Protein AF-0000000070025961 (afdb_homodimer)

Organism: Takifugu rubripes (NCBI:txid31033)

Nearest PDB structures (foldseek):
  8iah-assembly1_R  TM=4.664E-01  e=4.996E-01  Sus scrofa
  3f7p-assembly2_B  TM=4.684E-01  e=1.197E+00  Homo sapiens
  4z6g-assembly1_A  TM=4.728E-01  e=1.799E+00  Homo sapiens
  4q57-assembly1_B  TM=4.658E-01  e=2.142E+00  Mus musculus
  8iah-assembly1_R  TM=4.663E-01  e=4.457E-01  Sus scrofa

Foldseek 3Di:
DPPPPPCPPPVCPVPVPPVLVVLQVLCVVLVHHRDRPDPVVCDPVSVQSSVCSVVVHHDDDDDDLVVQQVVVQVVQVCCCVPAQVHDPVVAGSNCVSVPPPVNVVLVVVSVVLVVVVVVVQVVVVVPPPCPPPRSHVSCCVVSVVVD/DPPPVPPPPPPCPVPVPPVLVVLQVLCVVLVHHSDRPDPVVCDPVSVQSSVCSVVVHHDDDDDDLVVQQVVVQVVVVCCCVPAQVHDPVVAGSNCVSVPPPVNVVLVVVSVVLVVVVVVVQVVVVVPPPCPPPRSHVSCCVVSVVVD

InterPro domains:
  IPR026619 Centrosomal protein of 95kDa [PTHR22545] (17-131)
  IPR044039 Domain of unknown function DUF5745 [PF19016] (62-114)

Structure (mmCIF, N/CA/C/O backbone):
data_AF-0000000070025961-model_v1
#
loop_
_entity.id
_entity.type
_entity.pdbx_description
1 polymer 'DUF5745 domain-containing protein'
#
loop_
_atom_site.group_PDB
_atom_site.id
_atom_site.type_symbol
_atom_site.label_atom_id
_atom_site.label_alt_id
_atom_site.label_comp_id
_atom_site.label_asym_id
_atom_site.label_entity_id
_atom_site.label_seq_id
_atom_site.pdbx_PDB_ins_code
_atom_site.Cartn_x
_atom_site.Cartn_y
_atom_site.Cartn_z
_atom_site.occupancy
_atom_site.B_iso_or_equiv
_atom_site.auth_seq_id
_atom_site.auth_comp_id
_atom_site.auth_asym_id
_atom_site.auth_atom_id
_atom_site.pdbx_PDB_model_num
ATOM 1 N N . MET A 1 1 ? -5.934 59.438 17.094 1 29.36 1 MET A N 1
ATOM 2 C CA . MET A 1 1 ? -6.152 58.688 15.867 1 29.36 1 MET A CA 1
ATOM 3 C C . MET A 1 1 ? -5.918 57.188 16.109 1 29.36 1 MET A C 1
ATOM 5 O O . MET A 1 1 ? -4.809 56.781 16.453 1 29.36 1 MET A O 1
ATOM 9 N N . THR A 1 2 ? -6.93 56.469 16.609 1 30.89 2 THR A N 1
ATOM 10 C CA . THR A 1 2 ? -7.012 55.125 17.172 1 30.89 2 THR A CA 1
ATOM 11 C C . THR A 1 2 ? -6.723 54.062 16.094 1 30.89 2 THR A C 1
ATOM 13 O O . THR A 1 2 ? -7.363 54.062 15.047 1 30.89 2 THR A O 1
ATOM 16 N N . PRO A 1 3 ? -5.473 53.594 15.961 1 31.81 3 PRO A N 1
ATOM 17 C CA . PRO A 1 3 ? -5.094 52.688 14.859 1 31.81 3 PRO A CA 1
ATOM 18 C C . PRO A 1 3 ? -6.008 51.5 14.734 1 31.81 3 PRO A C 1
ATOM 20 O O . PRO A 1 3 ? -6.332 50.844 15.742 1 31.81 3 PRO A O 1
ATOM 23 N N . ALA A 1 4 ? -7.008 51.469 13.828 1 33 4 ALA A N 1
ATOM 24 C CA . ALA A 1 4 ? -8.016 50.469 13.547 1 33 4 ALA A CA 1
ATOM 25 C C . ALA A 1 4 ? -7.359 49.125 13.188 1 33 4 ALA A C 1
ATOM 27 O O . ALA A 1 4 ? -6.582 49.062 12.234 1 33 4 ALA A O 1
ATOM 28 N N . VAL A 1 5 ? -6.891 48.438 14.203 1 34.22 5 VAL A N 1
ATOM 29 C CA . VAL A 1 5 ? -6.434 47.062 14.078 1 34.22 5 VAL A CA 1
ATOM 30 C C . VAL A 1 5 ? -7.406 46.281 13.195 1 34.22 5 VAL A C 1
ATOM 32 O O . VAL A 1 5 ? -8.617 46.281 13.43 1 34.22 5 VAL A O 1
ATOM 35 N N . THR A 1 6 ? -7.238 46.375 11.867 1 31.02 6 THR A N 1
ATOM 36 C CA . THR A 1 6 ? -7.945 45.625 10.82 1 31.02 6 THR A CA 1
ATOM 37 C C . THR A 1 6 ? -8.25 44.219 11.281 1 31.02 6 THR A C 1
ATOM 39 O O . THR A 1 6 ? -7.414 43.562 11.906 1 31.02 6 THR A O 1
ATOM 42 N N . GLY A 1 7 ? -9.539 43.906 11.555 1 30.36 7 GLY A N 1
ATOM 43 C CA . GLY A 1 7 ? -10.336 42.719 11.852 1 30.36 7 GLY A CA 1
ATOM 44 C C . GLY A 1 7 ? -9.977 41.531 10.984 1 30.36 7 GLY A C 1
ATOM 45 O O . GLY A 1 7 ? -10.438 41.406 9.852 1 30.36 7 GLY A O 1
ATOM 46 N N . ARG A 1 8 ? -8.664 41.406 10.664 1 32.47 8 ARG A N 1
ATOM 47 C CA . ARG A 1 8 ? -8.414 40.219 9.859 1 32.47 8 ARG A CA 1
ATOM 48 C C . ARG A 1 8 ? -9.227 39.031 10.375 1 32.47 8 ARG A C 1
ATOM 50 O O . ARG A 1 8 ? -9.156 38.688 11.562 1 32.47 8 ARG A O 1
ATOM 57 N N . THR A 1 9 ? -10.367 38.875 9.828 1 31.09 9 THR A N 1
ATOM 58 C CA . THR A 1 9 ? -11.234 37.719 10.047 1 31.09 9 THR A CA 1
ATOM 59 C C . THR A 1 9 ? -10.406 36.438 10.125 1 31.09 9 THR A C 1
ATOM 61 O O . THR A 1 9 ? -9.594 36.156 9.242 1 31.09 9 THR A O 1
ATOM 64 N N . PRO A 1 10 ? -9.953 36.031 11.305 1 33.5 10 PRO A N 1
ATOM 65 C CA . PRO A 1 10 ? -9.414 34.688 11.422 1 33.5 10 PRO A CA 1
ATOM 66 C C . PRO A 1 10 ? -10.078 33.688 10.461 1 33.5 10 PRO A C 1
ATOM 68 O O . PRO A 1 10 ? -11.297 33.719 10.289 1 33.5 10 PRO A O 1
ATOM 71 N N . LEU A 1 11 ? -9.609 33.594 9.234 1 33.31 11 LEU A N 1
ATOM 72 C CA . LEU A 1 11 ? -10.164 32.531 8.391 1 33.31 11 LEU A CA 1
ATOM 73 C C . LEU A 1 11 ? -10.641 31.359 9.234 1 33.31 11 LEU A C 1
ATOM 75 O O . LEU A 1 11 ? -10.672 30.219 8.758 1 33.31 11 LEU A O 1
ATOM 79 N N . THR A 1 12 ? -10.695 31.531 10.531 1 34.38 12 THR A N 1
ATOM 80 C CA . THR A 1 12 ? -11.484 30.578 11.305 1 34.38 12 THR A CA 1
ATOM 81 C C . THR A 1 12 ? -12.859 30.375 10.68 1 34.38 12 THR A C 1
ATOM 83 O O . THR A 1 12 ? -13.789 31.141 10.961 1 34.38 12 THR A O 1
ATOM 86 N N . PHE A 1 13 ? -13.125 30.734 9.438 1 33.47 13 PHE A N 1
ATOM 87 C CA . PHE A 1 13 ? -14.391 30.109 9.062 1 33.47 13 PHE A CA 1
ATOM 88 C C . PHE A 1 13 ? -14.609 28.828 9.852 1 33.47 13 PHE A C 1
ATOM 90 O O . PHE A 1 13 ? -13.945 27.812 9.609 1 33.47 13 PHE A O 1
ATOM 97 N N . LEU A 1 14 ? -14.641 28.828 11.078 1 39.88 14 LEU A N 1
ATOM 98 C CA . LEU A 1 14 ? -15.086 27.922 12.141 1 39.88 14 LEU A CA 1
ATOM 99 C C . LEU A 1 14 ? -16.219 27.031 11.656 1 39.88 14 LEU A C 1
ATOM 101 O O . LEU A 1 14 ? -17 26.531 12.461 1 39.88 14 LEU A O 1
ATOM 105 N N . PHE A 1 15 ? -16.812 27.328 10.5 1 41.84 15 PHE A N 1
ATOM 106 C CA . PHE A 1 15 ? -17.797 26.297 10.219 1 41.84 15 PHE A CA 1
ATOM 107 C C . PHE A 1 15 ? -17.281 24.922 10.602 1 41.84 15 PHE A C 1
ATOM 109 O O . PHE A 1 15 ? -16.062 24.703 10.617 1 41.84 15 PHE A O 1
ATOM 116 N N . SER A 1 16 ? -17.953 24.422 11.531 1 54.62 16 SER A N 1
ATOM 117 C CA . SER A 1 16 ? -17.719 23.031 11.938 1 54.62 16 SER A CA 1
ATOM 118 C C . SER A 1 16 ? -17.156 22.203 10.789 1 54.62 16 SER A C 1
ATOM 120 O O . SER A 1 16 ? -17.875 21.922 9.828 1 54.62 16 SER A O 1
ATOM 122 N N . ALA A 1 17 ? -15.969 22.609 10.375 1 65.62 17 ALA A N 1
ATOM 123 C CA . ALA A 1 17 ? -15.398 21.844 9.266 1 65.62 17 ALA A CA 1
ATOM 124 C C . ALA A 1 17 ? -15.703 20.359 9.398 1 65.62 17 ALA A C 1
ATOM 126 O O . ALA A 1 17 ? -15.562 19.797 10.492 1 65.62 17 ALA A O 1
ATOM 127 N N . ASP A 1 18 ? -16.641 20.047 8.539 1 88.75 18 ASP A N 1
ATOM 128 C CA . ASP A 1 18 ? -16.734 18.594 8.391 1 88.75 18 ASP A CA 1
ATOM 129 C C . ASP A 1 18 ? -15.422 18.016 7.855 1 88.75 18 ASP A C 1
ATOM 131 O O . ASP A 1 18 ? -15.133 18.125 6.66 1 88.75 18 ASP A O 1
ATOM 135 N N . TRP A 1 19 ? -14.578 17.672 8.789 1 92.44 19 TRP A N 1
ATOM 136 C CA .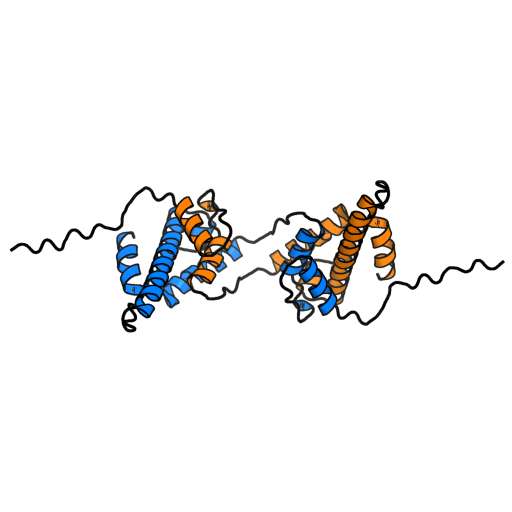 TRP A 1 19 ? -13.227 17.219 8.477 1 92.44 19 TRP A CA 1
ATOM 137 C C . TRP A 1 19 ? -13.25 16.062 7.484 1 92.44 19 TRP A C 1
ATOM 139 O O . TRP A 1 19 ? -12.258 15.797 6.801 1 92.44 19 TRP A O 1
ATOM 149 N N . ILE A 1 20 ? -14.336 15.461 7.422 1 94.81 20 ILE A N 1
ATOM 150 C CA . ILE A 1 20 ? -14.523 14.461 6.379 1 94.81 20 ILE A CA 1
ATOM 151 C C . ILE A 1 20 ? -14.5 15.133 5.008 1 94.81 20 ILE A C 1
ATOM 153 O O . ILE A 1 20 ? -13.859 14.633 4.078 1 94.81 20 ILE A O 1
ATOM 157 N N . ASP A 1 21 ? -15.117 16.219 4.953 1 94.44 21 ASP A N 1
ATOM 158 C CA . ASP A 1 21 ? -15.125 16.969 3.701 1 94.44 21 ASP A CA 1
ATOM 159 C C . ASP A 1 21 ? -13.734 17.5 3.369 1 94.44 21 ASP A C 1
ATOM 161 O O . ASP A 1 21 ? -13.32 17.5 2.207 1 94.44 21 ASP A O 1
ATOM 165 N N . VAL A 1 22 ? -13.07 18 4.328 1 93.5 22 VAL A N 1
ATOM 166 C CA . VAL A 1 22 ? -11.719 18.516 4.125 1 93.5 22 VAL A CA 1
ATOM 167 C C . VAL A 1 22 ? -10.82 17.391 3.594 1 93.5 22 VAL A C 1
ATOM 169 O O . VAL A 1 22 ? -10.109 17.578 2.6 1 93.5 22 VAL A O 1
ATOM 172 N N . ALA A 1 23 ? -10.891 16.25 4.266 1 96.44 23 ALA A N 1
ATOM 173 C CA . ALA A 1 23 ? -10.078 15.117 3.85 1 96.44 23 ALA A CA 1
ATOM 174 C C . ALA A 1 23 ? -10.383 14.727 2.406 1 96.44 23 ALA A C 1
ATOM 176 O O . ALA A 1 23 ? -9.469 14.57 1.593 1 96.44 23 ALA A O 1
ATOM 177 N N . ASN A 1 24 ? -11.562 14.641 2.074 1 95.88 24 ASN A N 1
ATOM 178 C CA . ASN A 1 24 ? -11.961 14.203 0.741 1 95.88 24 ASN A CA 1
ATOM 179 C C . ASN A 1 24 ? -11.641 15.258 -0.312 1 95.88 24 ASN A C 1
ATOM 181 O O . ASN A 1 24 ? -11.328 14.93 -1.457 1 95.88 24 ASN A O 1
ATOM 185 N N . ASN A 1 25 ? -11.781 16.453 0.037 1 95 25 ASN A N 1
ATOM 186 C CA . ASN A 1 25 ? -11.359 17.516 -0.874 1 95 25 ASN A CA 1
ATOM 187 C C . ASN A 1 25 ? -9.875 17.422 -1.196 1 95 25 ASN A C 1
ATOM 189 O O . ASN A 1 25 ? -9.477 17.531 -2.357 1 95 25 ASN A O 1
ATOM 193 N N . LEU A 1 26 ? -9.086 17.297 -0.17 1 96.19 26 LEU A N 1
ATOM 194 C CA . LEU A 1 26 ? -7.645 17.109 -0.355 1 96.19 26 LEU A CA 1
ATOM 195 C C . LEU A 1 26 ? -7.363 15.945 -1.296 1 96.19 26 LEU A C 1
ATOM 197 O O . LEU A 1 26 ? -6.598 16.094 -2.254 1 96.19 26 LEU A O 1
ATOM 201 N N . LEU A 1 27 ? -8.016 14.82 -1.004 1 96.25 27 LEU A N 1
ATOM 202 C CA . LEU A 1 27 ? -7.82 13.625 -1.815 1 96.25 27 LEU A CA 1
ATOM 203 C C . LEU A 1 27 ? -8.227 13.875 -3.264 1 96.25 27 LEU A C 1
ATOM 205 O O . LEU A 1 27 ? -7.535 13.453 -4.191 1 96.25 27 LEU A O 1
ATOM 209 N N . ARG A 1 28 ? -9.273 14.531 -3.455 1 95.06 28 ARG A N 1
ATOM 210 C CA . ARG A 1 28 ? -9.742 14.867 -4.797 1 95.06 28 ARG A CA 1
ATOM 211 C C . ARG A 1 28 ? -8.711 15.711 -5.543 1 95.06 28 ARG A C 1
ATOM 213 O O . ARG A 1 28 ? -8.438 15.469 -6.723 1 95.06 28 ARG A O 1
ATOM 220 N N . GLN A 1 29 ? -8.219 16.672 -4.902 1 92.81 29 GLN A N 1
ATOM 221 C CA . GLN A 1 29 ? -7.23 17.547 -5.516 1 92.81 29 GLN A CA 1
ATOM 222 C C . GLN A 1 29 ? -5.949 16.797 -5.84 1 92.81 29 GLN A C 1
ATOM 224 O O . GLN A 1 29 ? -5.172 17.219 -6.703 1 92.81 29 GLN A O 1
ATOM 229 N N . CYS A 1 30 ? -5.664 15.766 -5.117 1 91.94 30 CYS A N 1
ATOM 230 C CA . CYS A 1 30 ? -4.512 14.898 -5.352 1 91.94 30 CYS A CA 1
ATOM 231 C C . CYS A 1 30 ? -4.84 13.82 -6.383 1 91.94 30 CYS A C 1
ATOM 233 O O . CYS A 1 30 ? -4.027 12.93 -6.637 1 91.94 30 CYS A O 1
ATOM 235 N N . HIS A 1 31 ? -6.074 13.891 -6.93 1 89.44 31 HIS A N 1
ATOM 236 C CA . HIS A 1 31 ? -6.566 12.938 -7.922 1 89.44 31 HIS A CA 1
ATOM 237 C C . HIS A 1 31 ? -6.594 11.523 -7.359 1 89.44 31 HIS A C 1
ATOM 239 O O . HIS A 1 31 ? -6.305 10.562 -8.07 1 89.44 31 HIS A O 1
ATOM 245 N N . THR A 1 32 ? -6.648 11.352 -6.137 1 86.88 32 THR A N 1
ATOM 246 C CA . THR A 1 32 ? -6.906 10.102 -5.434 1 86.88 32 THR A CA 1
ATOM 247 C C . THR A 1 32 ? -8.391 9.961 -5.098 1 86.88 32 THR A C 1
ATOM 249 O O . THR A 1 32 ? -9.062 10.961 -4.828 1 86.88 32 THR A O 1
ATOM 252 N N . ASN A 1 33 ? -8.875 8.766 -5.086 1 86.62 33 ASN A N 1
ATOM 253 C CA . ASN A 1 33 ? -10.297 8.523 -4.836 1 86.62 33 ASN A CA 1
ATOM 254 C C . ASN A 1 33 ? -10.695 8.953 -3.43 1 86.62 33 ASN A C 1
ATOM 256 O O . ASN A 1 33 ? -10.094 8.523 -2.447 1 86.62 33 ASN A O 1
ATOM 260 N N . PRO A 1 34 ? -11.734 9.82 -3.49 1 87.25 34 PRO A N 1
ATOM 261 C CA . PRO A 1 34 ? -12.266 10.172 -2.17 1 87.25 34 PRO A CA 1
ATOM 262 C C . PRO A 1 34 ? -12.969 9 -1.485 1 87.25 34 PRO A C 1
ATOM 264 O O . PRO A 1 34 ? -13.914 8.438 -2.039 1 87.25 34 PRO A O 1
ATOM 267 N N . ARG A 1 35 ? -12.492 8.625 -0.237 1 86.06 35 ARG A N 1
ATOM 268 C CA . ARG A 1 35 ? -12.984 7.398 0.385 1 86.06 35 ARG A CA 1
ATOM 269 C C . ARG A 1 35 ? -13.242 7.605 1.874 1 86.06 35 ARG A C 1
ATOM 271 O O . ARG A 1 35 ? -13.609 6.668 2.584 1 86.06 35 ARG A O 1
ATOM 278 N N . VAL A 1 36 ? -13 8.828 2.324 1 93.19 36 VAL A N 1
ATOM 279 C CA . VAL A 1 36 ? -13.086 9.07 3.762 1 93.19 36 VAL A CA 1
ATOM 280 C C . VAL A 1 36 ? -14.547 9.289 4.16 1 93.19 36 VAL A C 1
ATOM 282 O O . VAL A 1 36 ? -15.188 10.227 3.691 1 93.19 36 VAL A O 1
ATOM 285 N N . ARG A 1 37 ? -15.109 8.453 4.988 1 95 37 ARG A N 1
ATOM 286 C CA . ARG A 1 37 ? -16.484 8.531 5.477 1 95 37 ARG A CA 1
ATOM 287 C C . ARG A 1 37 ? -16.516 8.844 6.969 1 95 37 ARG A C 1
ATOM 289 O O . ARG A 1 37 ? -17.5 9.391 7.473 1 95 37 ARG A O 1
ATOM 296 N N . LYS A 1 38 ? -15.508 8.453 7.676 1 94.44 38 LYS A N 1
ATOM 297 C CA . LYS A 1 38 ? -15.289 8.75 9.086 1 94.44 38 LYS A CA 1
ATOM 298 C C . LYS A 1 38 ? -13.844 9.156 9.344 1 94.44 38 LYS A C 1
ATOM 300 O O . LYS A 1 38 ? -12.961 8.891 8.523 1 94.44 38 LYS A O 1
ATOM 305 N N . MET A 1 39 ? -13.562 9.734 10.438 1 93.56 39 MET A N 1
ATOM 306 C CA . MET A 1 39 ? -12.258 10.305 10.766 1 93.56 39 MET A CA 1
ATOM 307 C C . MET A 1 39 ? -11.188 9.219 10.781 1 93.56 39 MET A C 1
ATOM 309 O O . MET A 1 39 ? -10.055 9.453 10.352 1 93.56 39 MET A O 1
ATOM 313 N N . THR A 1 40 ? -11.625 8.07 11.281 1 94.25 40 THR A N 1
ATOM 314 C CA . THR A 1 40 ? -10.656 6.992 11.43 1 94.25 40 THR A CA 1
ATOM 315 C C . THR A 1 40 ? -10.273 6.418 10.062 1 94.25 40 THR A C 1
ATOM 317 O O . THR A 1 40 ? -9.312 5.656 9.953 1 94.25 40 THR A O 1
ATOM 320 N N . ASP A 1 41 ? -10.992 6.867 8.977 1 94.56 41 ASP A N 1
ATOM 321 C CA . ASP A 1 41 ? -10.617 6.473 7.625 1 94.56 41 ASP A CA 1
ATOM 322 C C . ASP A 1 41 ? -9.359 7.215 7.168 1 94.56 41 ASP A C 1
ATOM 324 O O . ASP A 1 41 ? -8.734 6.832 6.176 1 94.56 41 ASP A O 1
ATOM 328 N N . CYS A 1 42 ? -8.984 8.211 7.797 1 96.56 42 CYS A N 1
ATOM 329 C CA . CYS A 1 42 ? -7.723 8.891 7.527 1 96.56 42 CYS A CA 1
ATOM 330 C C . CYS A 1 42 ? -6.547 8.117 8.109 1 96.56 42 CYS A C 1
ATOM 332 O O . CYS A 1 42 ? -6.047 8.453 9.188 1 96.56 42 CYS A O 1
ATOM 334 N N . ASP A 1 43 ? -6.113 7.191 7.375 1 94.38 43 ASP A N 1
ATOM 335 C CA . ASP A 1 43 ? -5.062 6.273 7.812 1 94.38 43 ASP A CA 1
ATOM 336 C C . ASP A 1 43 ? -3.729 6.609 7.148 1 94.38 43 ASP A C 1
ATOM 338 O O . ASP A 1 43 ? -3.578 7.676 6.551 1 94.38 43 ASP A O 1
ATOM 342 N N . ALA A 1 44 ? -2.732 5.73 7.332 1 95.81 44 ALA A N 1
ATOM 343 C CA . ALA A 1 44 ? -1.394 5.965 6.793 1 95.81 44 ALA A CA 1
ATOM 344 C C . ALA A 1 44 ? -1.438 6.18 5.285 1 95.81 44 ALA A C 1
ATOM 346 O O . ALA A 1 44 ? -0.765 7.07 4.758 1 95.81 44 ALA A O 1
ATOM 347 N N . ASP A 1 45 ? -2.234 5.383 4.578 1 93.44 45 ASP A N 1
ATOM 348 C CA . ASP A 1 45 ? -2.322 5.492 3.123 1 93.44 45 ASP A CA 1
ATOM 349 C C . ASP A 1 45 ? -2.789 6.883 2.703 1 93.44 45 ASP A C 1
ATOM 351 O O . ASP A 1 45 ? -2.262 7.457 1.748 1 93.44 45 ASP A O 1
ATOM 355 N N . VAL A 1 46 ? -3.791 7.402 3.367 1 95.94 46 VAL A N 1
ATOM 356 C CA . VAL A 1 46 ? -4.328 8.719 3.057 1 95.94 46 VAL A CA 1
ATOM 357 C C . VAL A 1 46 ? -3.242 9.781 3.229 1 95.94 46 VAL A C 1
ATOM 359 O O . VAL A 1 46 ? -2.984 10.57 2.316 1 95.94 46 VAL A O 1
ATOM 362 N N . PHE A 1 47 ? -2.531 9.781 4.344 1 97.69 47 PHE A N 1
ATOM 363 C CA . PHE A 1 47 ? -1.57 10.844 4.629 1 97.69 47 PHE A CA 1
ATOM 364 C C . PHE A 1 47 ? -0.33 10.695 3.756 1 97.69 47 PHE A C 1
ATOM 366 O O . PHE A 1 47 ? 0.285 11.695 3.371 1 97.69 47 PHE A O 1
ATOM 373 N N . ILE A 1 48 ? 0.059 9.453 3.488 1 96.75 48 ILE A N 1
ATOM 374 C CA . ILE A 1 48 ? 1.159 9.234 2.555 1 96.75 48 ILE A CA 1
ATOM 375 C C . ILE A 1 48 ? 0.783 9.773 1.177 1 96.75 48 ILE A C 1
ATOM 377 O O . ILE A 1 48 ? 1.583 10.445 0.528 1 96.75 48 ILE A O 1
ATOM 381 N N . ALA A 1 49 ? -0.452 9.469 0.742 1 95.12 49 ALA A N 1
ATOM 382 C CA . ALA A 1 49 ? -0.925 9.977 -0.542 1 95.12 49 ALA A CA 1
ATOM 383 C C . ALA A 1 49 ? -0.896 11.5 -0.572 1 95.12 49 ALA A C 1
ATOM 385 O O . ALA A 1 49 ? -0.449 12.102 -1.553 1 95.12 49 ALA A O 1
ATOM 386 N N . LEU A 1 50 ? -1.404 12.117 0.466 1 97.19 50 LEU A N 1
ATOM 387 C CA . LEU A 1 50 ? -1.38 13.57 0.555 1 97.19 50 LEU A CA 1
ATOM 388 C C . LEU A 1 50 ? 0.052 14.094 0.538 1 97.19 50 LEU A C 1
ATOM 390 O O . LEU A 1 50 ? 0.368 15.031 -0.203 1 97.19 50 LEU A O 1
ATOM 394 N N . TYR A 1 51 ? 0.933 13.5 1.36 1 97 51 TYR A N 1
ATOM 395 C CA . TYR A 1 51 ? 2.34 13.875 1.43 1 97 51 TYR A CA 1
ATOM 396 C C . TYR A 1 51 ? 2.979 13.852 0.046 1 97 51 TYR A C 1
ATOM 398 O O . TYR A 1 51 ? 3.586 14.836 -0.379 1 97 51 TYR A O 1
ATOM 406 N N . GLU A 1 52 ? 2.787 12.82 -0.67 1 96.31 52 GLU A N 1
ATOM 407 C CA . GLU A 1 52 ? 3.428 12.633 -1.968 1 96.31 52 GLU A CA 1
ATOM 408 C C . GLU A 1 52 ? 2.885 13.609 -3.002 1 96.31 52 GLU A C 1
ATOM 410 O O . GLU A 1 52 ? 3.648 14.203 -3.768 1 96.31 52 GLU A O 1
ATOM 415 N N . ASN A 1 53 ? 1.639 13.742 -3.068 1 94.94 53 ASN A N 1
ATOM 416 C CA . ASN A 1 53 ? 1.018 14.531 -4.125 1 94.94 53 ASN A CA 1
ATOM 417 C C . ASN A 1 53 ? 1.163 16.031 -3.869 1 94.94 53 ASN A C 1
ATOM 419 O O . ASN A 1 53 ? 1.411 16.797 -4.797 1 94.94 53 ASN A O 1
ATOM 423 N N . ILE A 1 54 ? 0.964 16.406 -2.637 1 93.88 54 ILE A N 1
ATOM 424 C CA . ILE A 1 54 ? 1.015 17.828 -2.305 1 93.88 54 ILE A CA 1
ATOM 425 C C . ILE A 1 54 ? 2.459 18.328 -2.367 1 93.88 54 ILE A C 1
ATOM 427 O O . ILE A 1 54 ? 2.729 19.422 -2.871 1 93.88 54 ILE A O 1
ATOM 431 N N . LEU A 1 55 ? 3.432 17.609 -1.916 1 94.38 55 LEU A N 1
ATOM 432 C CA . LEU A 1 55 ? 4.824 18.047 -1.854 1 94.38 55 LEU A CA 1
ATOM 433 C C . LEU A 1 55 ? 5.57 17.656 -3.125 1 94.38 55 LEU A C 1
ATOM 435 O O . LEU A 1 55 ? 6.672 18.141 -3.383 1 94.38 55 LEU A O 1
ATOM 439 N N . GLY A 1 56 ? 4.984 16.688 -3.902 1 92.69 56 GLY A N 1
ATOM 440 C CA . GLY A 1 56 ? 5.629 16.234 -5.121 1 92.69 56 GLY A CA 1
ATOM 441 C C . GLY A 1 56 ? 6.812 15.32 -4.859 1 92.69 56 GLY A C 1
ATOM 442 O O . GLY A 1 56 ? 7.77 15.297 -5.637 1 92.69 56 GLY A O 1
ATOM 443 N N . LYS A 1 57 ? 6.883 14.773 -3.701 1 92.88 57 LYS A N 1
ATOM 444 C CA . LYS A 1 57 ? 7.973 13.891 -3.297 1 92.88 57 LYS A CA 1
ATOM 445 C C . LYS A 1 57 ? 7.465 12.477 -3.033 1 92.88 57 LYS A C 1
ATOM 447 O O . LYS A 1 57 ? 6.402 12.297 -2.438 1 92.88 57 LYS A O 1
ATOM 452 N N . ARG A 1 58 ? 8.203 11.453 -3.514 1 90.38 58 ARG A N 1
ATOM 453 C CA . ARG A 1 58 ? 7.828 10.062 -3.258 1 90.38 58 ARG A CA 1
ATOM 454 C C . ARG A 1 58 ? 8.133 9.672 -1.818 1 90.38 58 ARG A C 1
ATOM 456 O O . ARG A 1 58 ? 9.172 10.055 -1.27 1 90.38 58 ARG A O 1
ATOM 463 N N . PHE A 1 59 ? 7.293 8.953 -1.23 1 94.56 59 PHE A N 1
ATOM 464 C CA . PHE A 1 59 ? 7.441 8.477 0.138 1 94.56 59 PHE A CA 1
ATOM 465 C C . PHE A 1 59 ? 7.895 7.02 0.156 1 94.56 59 PHE A C 1
ATOM 467 O O . PHE A 1 59 ? 7.316 6.172 -0.531 1 94.56 59 PHE A O 1
ATOM 474 N N . GLN A 1 60 ? 8.969 6.789 0.866 1 91.12 60 GLN A N 1
ATOM 475 C CA . GLN A 1 60 ? 9.43 5.414 1.035 1 91.12 60 GLN A CA 1
ATOM 476 C C . GLN A 1 60 ? 8.648 4.703 2.135 1 91.12 60 GLN A C 1
ATOM 478 O O . GLN A 1 60 ? 8.883 4.93 3.322 1 91.12 60 GLN A O 1
ATOM 483 N N . VAL A 1 61 ? 7.785 3.871 1.819 1 90.31 61 VAL A N 1
ATOM 484 C CA . VAL A 1 61 ? 6.93 3.16 2.766 1 90.31 61 VAL A CA 1
ATOM 485 C C . VAL A 1 61 ? 7.727 2.053 3.451 1 90.31 61 VAL A C 1
ATOM 487 O O . VAL A 1 61 ? 8.438 1.288 2.789 1 90.31 61 VAL A O 1
ATOM 490 N N . ASN A 1 62 ? 7.711 2.1 4.785 1 88 62 ASN A N 1
ATOM 491 C CA . ASN A 1 62 ? 8.266 0.999 5.566 1 88 62 ASN A CA 1
ATOM 492 C C . ASN A 1 62 ? 7.258 -0.134 5.73 1 88 62 ASN A C 1
ATOM 494 O O . ASN A 1 62 ? 6.18 0.067 6.293 1 88 62 ASN A O 1
ATOM 498 N N . ARG A 1 63 ? 7.543 -1.183 5.172 1 86.31 63 ARG A N 1
ATOM 499 C CA . ARG A 1 63 ? 6.703 -2.369 5.301 1 86.31 63 ARG A CA 1
ATOM 500 C C . ARG A 1 63 ? 7.488 -3.531 5.902 1 86.31 63 ARG A C 1
ATOM 502 O O . ARG A 1 63 ? 8.633 -3.775 5.52 1 86.31 63 ARG A O 1
ATOM 509 N N . SER A 1 64 ? 6.809 -4.195 6.793 1 91.06 64 SER A N 1
ATOM 510 C CA . SER A 1 64 ? 7.5 -5.332 7.387 1 91.06 64 SER A CA 1
ATOM 511 C C . SER A 1 64 ? 7.52 -6.523 6.434 1 91.06 64 SER A C 1
ATOM 513 O O . SER A 1 64 ? 6.547 -6.773 5.719 1 91.06 64 SER A O 1
ATOM 515 N N . GLN A 1 65 ? 8.617 -7.164 6.414 1 91.56 65 GLN A N 1
ATOM 516 C CA . GLN A 1 65 ? 8.727 -8.398 5.645 1 91.56 65 GLN A CA 1
ATOM 517 C C . GLN A 1 65 ? 7.723 -9.438 6.125 1 91.56 65 GLN A C 1
ATOM 519 O O . GLN A 1 65 ? 7.176 -10.195 5.324 1 91.56 65 GLN A O 1
ATOM 524 N N . GLU A 1 66 ? 7.535 -9.5 7.438 1 92.81 66 GLU A N 1
ATOM 525 C CA . GLU A 1 66 ? 6.598 -10.438 8.039 1 92.81 66 GLU A CA 1
ATOM 526 C C . GLU A 1 66 ? 5.199 -10.281 7.449 1 92.81 66 GLU A C 1
ATOM 528 O O . GLU A 1 66 ? 4.547 -11.266 7.109 1 92.81 66 GLU A O 1
ATOM 533 N N . ASP A 1 67 ? 4.777 -9.07 7.312 1 93.75 67 ASP A N 1
ATOM 534 C CA . ASP A 1 67 ? 3.473 -8.812 6.715 1 93.75 67 ASP A CA 1
ATOM 535 C C . ASP A 1 67 ? 3.441 -9.25 5.254 1 93.75 67 ASP A C 1
ATOM 537 O O . ASP A 1 67 ? 2.463 -9.844 4.797 1 93.75 67 ASP A O 1
ATOM 541 N N . ASP A 1 68 ? 4.496 -8.961 4.555 1 95.19 68 ASP A N 1
ATOM 542 C CA . ASP A 1 68 ? 4.574 -9.359 3.154 1 95.19 68 ASP A CA 1
ATOM 543 C C . ASP A 1 68 ? 4.484 -10.875 3.014 1 95.19 68 ASP A C 1
ATOM 545 O O . ASP A 1 68 ? 3.781 -11.383 2.137 1 95.19 68 ASP A O 1
ATOM 549 N N . ILE A 1 69 ? 5.188 -11.516 3.893 1 97.12 69 ILE A N 1
ATOM 550 C CA . ILE A 1 69 ? 5.176 -12.977 3.891 1 97.12 69 ILE A CA 1
ATOM 551 C C . ILE A 1 69 ? 3.758 -13.484 4.137 1 97.12 69 ILE A C 1
ATOM 553 O O . ILE A 1 69 ? 3.26 -14.336 3.396 1 97.12 69 ILE A O 1
ATOM 557 N N . HIS A 1 70 ? 3.09 -12.977 5.105 1 96.94 70 HIS A N 1
ATOM 558 C CA . HIS A 1 70 ? 1.731 -13.398 5.43 1 96.94 70 HIS A CA 1
ATOM 559 C C . HIS A 1 70 ? 0.778 -13.109 4.27 1 96.94 70 HIS A C 1
ATOM 561 O O . HIS A 1 70 ? -0.08 -13.938 3.951 1 96.94 70 HIS A O 1
ATOM 567 N N . ASN A 1 71 ? 0.869 -11.977 3.719 1 97.25 71 ASN A N 1
ATOM 568 C CA . ASN A 1 71 ? -0.015 -11.586 2.625 1 97.25 71 ASN A CA 1
ATOM 569 C C . ASN A 1 71 ? 0.158 -12.5 1.414 1 97.25 71 ASN A C 1
ATOM 571 O O . ASN A 1 71 ? -0.825 -12.992 0.858 1 97.25 71 ASN A O 1
ATOM 575 N N . VAL A 1 72 ? 1.402 -12.766 1.046 1 98.19 72 VAL A N 1
ATOM 576 C CA . VAL A 1 72 ? 1.656 -13.641 -0.093 1 98.19 72 VAL A CA 1
ATOM 577 C C . VAL A 1 72 ? 1.214 -15.062 0.242 1 98.19 72 VAL A C 1
ATOM 579 O O . VAL A 1 72 ? 0.681 -15.773 -0.615 1 98.19 72 VAL A O 1
ATOM 582 N N . GLN A 1 73 ? 1.469 -15.469 1.512 1 98.38 73 GLN A N 1
ATOM 583 C CA . GLN A 1 73 ? 0.986 -16.781 1.911 1 98.38 73 GLN A CA 1
ATOM 584 C C . GLN A 1 73 ? -0.531 -16.875 1.775 1 98.38 73 GLN A C 1
ATOM 586 O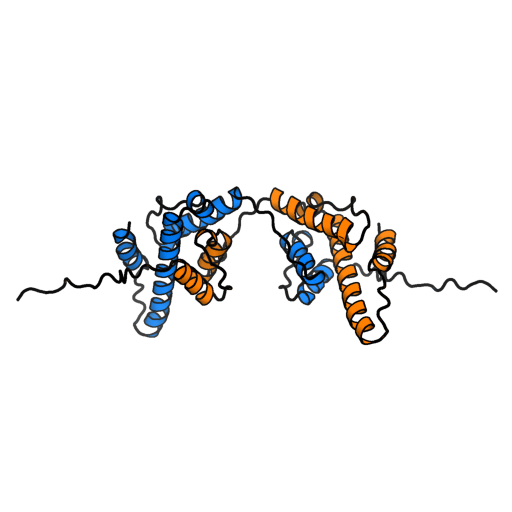 O . GLN A 1 73 ? -1.059 -17.906 1.362 1 98.38 73 GLN A O 1
ATOM 591 N N . SER A 1 74 ? -1.215 -15.891 2.168 1 98.12 74 SER A N 1
ATOM 592 C CA . SER A 1 74 ? -2.668 -15.867 2.031 1 98.12 74 SER A CA 1
ATOM 593 C C . SER A 1 74 ? -3.088 -15.992 0.571 1 98.12 74 SER A C 1
ATOM 595 O O . SER A 1 74 ? -4.062 -16.672 0.257 1 98.12 74 SER A O 1
ATOM 597 N N . VAL A 1 75 ? -2.396 -15.375 -0.365 1 97.88 75 VAL A N 1
ATOM 598 C CA . VAL A 1 75 ? -2.637 -15.5 -1.799 1 97.88 75 VAL A CA 1
ATOM 599 C C . VAL A 1 75 ? -2.471 -16.953 -2.225 1 97.88 75 VAL A C 1
ATOM 601 O O . VAL A 1 75 ? -3.354 -17.531 -2.869 1 97.88 75 VAL A O 1
ATOM 604 N N . ILE A 1 76 ? -1.387 -17.5 -1.808 1 97.62 76 ILE A N 1
ATOM 605 C CA . ILE A 1 76 ? -1.053 -18.875 -2.18 1 97.62 76 ILE A CA 1
ATOM 606 C C . ILE A 1 76 ? -2.119 -19.828 -1.645 1 97.62 76 ILE A C 1
ATOM 608 O O . ILE A 1 76 ? -2.596 -20.703 -2.369 1 97.62 76 ILE A O 1
ATOM 612 N N . ASP A 1 77 ? -2.49 -19.641 -0.384 1 97.75 77 ASP A N 1
ATOM 613 C CA . ASP A 1 77 ? -3.508 -20.484 0.227 1 97.75 77 ASP A CA 1
ATOM 614 C C . ASP A 1 77 ? -4.84 -20.359 -0.511 1 97.75 77 ASP A C 1
ATOM 616 O O . ASP A 1 77 ? -5.527 -21.359 -0.73 1 97.75 77 ASP A O 1
ATOM 620 N N . SER A 1 78 ? -5.211 -19.219 -0.857 1 96.12 78 SER A N 1
ATOM 621 C CA . SER A 1 78 ? -6.457 -19.016 -1.588 1 96.12 78 SER A CA 1
ATOM 622 C C . SER A 1 78 ? -6.41 -19.688 -2.955 1 96.12 78 SER A C 1
ATOM 624 O O . SER A 1 78 ? -7.375 -20.328 -3.363 1 96.12 78 SER A O 1
ATOM 626 N N . LEU A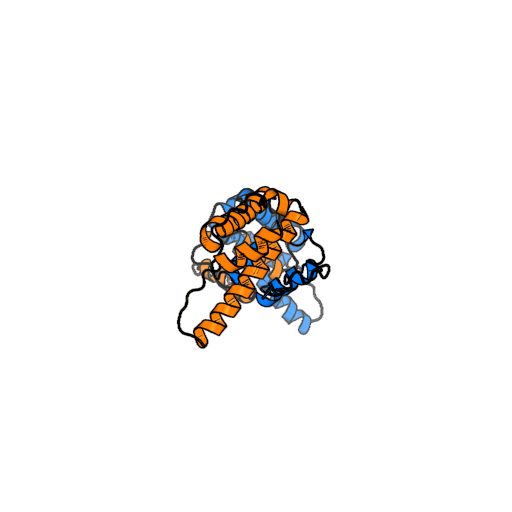 1 79 ? -5.301 -19.516 -3.684 1 95.06 79 LEU A N 1
ATOM 627 C CA . LEU A 1 79 ? -5.137 -20.188 -4.961 1 95.06 79 LEU A CA 1
ATOM 628 C C . LEU A 1 79 ? -5.281 -21.703 -4.801 1 95.06 79 LEU A C 1
ATOM 630 O O . LEU A 1 79 ? -6.008 -22.344 -5.559 1 95.06 79 LEU A O 1
ATOM 634 N N . SER A 1 80 ? -4.57 -22.203 -3.801 1 95.12 80 SER A N 1
ATOM 635 C CA . SER A 1 80 ? -4.531 -23.641 -3.535 1 95.12 80 SER A CA 1
ATOM 636 C C . SER A 1 80 ? -5.918 -24.172 -3.191 1 95.12 80 SER A C 1
ATOM 638 O O . SER A 1 80 ? -6.391 -25.125 -3.811 1 95.12 80 SER A O 1
ATOM 640 N N . LEU A 1 81 ? -6.621 -23.547 -2.287 1 94.75 81 LEU A N 1
ATOM 641 C CA . LEU A 1 81 ? -7.852 -24.078 -1.704 1 94.75 81 LEU A CA 1
ATOM 642 C C . LEU A 1 81 ? -9.062 -23.625 -2.51 1 94.75 81 LEU A C 1
ATOM 644 O O . LEU A 1 81 ? -9.938 -24.438 -2.834 1 94.75 81 LEU A O 1
ATOM 648 N N . ASP A 1 82 ? -9.164 -22.406 -2.967 1 91.69 82 ASP A N 1
ATOM 649 C CA . ASP A 1 82 ? -10.398 -21.828 -3.488 1 91.69 82 ASP A CA 1
ATOM 650 C C . ASP A 1 82 ? -10.453 -21.938 -5.012 1 91.69 82 ASP A C 1
ATOM 652 O O . ASP A 1 82 ? -11.531 -22.078 -5.586 1 91.69 82 ASP A O 1
ATOM 656 N N . TYR A 1 83 ? -9.367 -21.953 -5.629 1 88.81 83 TYR A N 1
ATOM 657 C CA . TYR A 1 83 ? -9.453 -21.781 -7.074 1 88.81 83 TYR A CA 1
ATOM 658 C C . TYR A 1 83 ? -8.914 -23 -7.797 1 88.81 83 TYR A C 1
ATOM 660 O O . TYR A 1 83 ? -9.539 -23.5 -8.734 1 88.81 83 TYR A O 1
ATOM 668 N N . LEU A 1 84 ? -7.727 -23.438 -7.391 1 88.31 84 LEU A N 1
ATOM 669 C CA . LEU A 1 84 ? -7.09 -24.531 -8.125 1 88.31 84 LEU A CA 1
ATOM 670 C C . LEU A 1 84 ? -7.438 -25.875 -7.504 1 88.31 84 LEU A C 1
ATOM 672 O O . LEU A 1 84 ? -7.402 -26.906 -8.188 1 88.31 84 LEU A O 1
ATOM 676 N N . GLN A 1 85 ? -7.699 -25.844 -6.176 1 88.69 85 GLN A N 1
ATOM 677 C CA . GLN A 1 85 ? -8 -27.047 -5.43 1 88.69 85 GLN A CA 1
ATOM 678 C C . GLN A 1 85 ? -6.867 -28.078 -5.559 1 88.69 85 GLN A C 1
ATOM 680 O O . GLN A 1 85 ? -7.121 -29.266 -5.719 1 88.69 85 GLN A O 1
ATOM 685 N N . ILE A 1 86 ? -5.734 -27.672 -5.688 1 87.44 86 ILE A N 1
ATOM 686 C CA . ILE A 1 86 ? -4.52 -28.469 -5.652 1 87.44 86 ILE A CA 1
ATOM 687 C C . ILE A 1 86 ? -3.598 -27.969 -4.547 1 87.44 86 ILE A C 1
ATOM 689 O O . ILE A 1 86 ? -3.652 -26.797 -4.172 1 87.44 86 ILE A O 1
ATOM 693 N N . SER A 1 87 ? -2.758 -28.859 -4.09 1 91.44 87 SER A N 1
ATOM 694 C CA . SER A 1 87 ? -1.81 -28.484 -3.051 1 91.44 87 SER A CA 1
ATOM 695 C C . SER A 1 87 ? -0.636 -27.703 -3.637 1 91.44 87 SER A C 1
ATOM 697 O O . SER A 1 87 ? -0.032 -28.125 -4.621 1 91.44 87 SER A O 1
ATOM 699 N N . LEU A 1 88 ? -0.331 -26.547 -3.166 1 94.38 88 LEU A N 1
ATOM 700 C CA . LEU A 1 88 ? 0.803 -25.719 -3.551 1 94.38 88 LEU A CA 1
ATOM 701 C C . LEU A 1 88 ? 1.834 -25.641 -2.43 1 94.38 88 LEU A C 1
ATOM 703 O O . LEU A 1 88 ? 2.459 -24.609 -2.217 1 94.38 88 LEU A O 1
ATOM 707 N N . SER A 1 89 ? 2.02 -26.656 -1.644 1 95.62 89 SER A N 1
ATOM 708 C CA . SER A 1 89 ? 2.818 -26.688 -0.423 1 95.62 89 SER A CA 1
ATOM 709 C C . SER A 1 89 ? 4.285 -26.406 -0.714 1 95.62 89 SER A C 1
ATOM 711 O O . SER A 1 89 ? 5.051 -26.062 0.193 1 95.62 89 SER A O 1
ATOM 713 N N . HIS A 1 90 ? 4.695 -26.562 -1.979 1 93 90 HIS A N 1
ATOM 714 C CA . HIS A 1 90 ? 6.082 -26.312 -2.359 1 93 90 HIS A CA 1
ATOM 715 C C . HIS A 1 90 ? 6.336 -24.828 -2.58 1 93 90 HIS A C 1
ATOM 717 O O . HIS A 1 90 ? 7.484 -24.406 -2.75 1 93 90 HIS A O 1
ATOM 723 N N . ILE A 1 91 ? 5.371 -24 -2.654 1 96.69 91 ILE A N 1
ATOM 724 C CA . ILE A 1 91 ? 5.473 -22.547 -2.773 1 96.69 91 ILE A CA 1
ATOM 725 C C . ILE A 1 91 ? 5.008 -21.891 -1.478 1 96.69 91 ILE A C 1
ATOM 727 O O . ILE A 1 91 ? 3.855 -22.062 -1.067 1 96.69 91 ILE A O 1
ATOM 731 N N . THR A 1 92 ? 5.902 -21.125 -0.817 1 98.19 92 THR A N 1
ATOM 732 C CA . THR A 1 92 ? 5.539 -20.453 0.423 1 98.19 92 THR A CA 1
ATOM 733 C C . THR A 1 92 ? 5.719 -18.938 0.286 1 98.19 92 THR A C 1
ATOM 735 O O . THR A 1 92 ? 6.57 -18.469 -0.477 1 98.19 92 THR A O 1
ATOM 738 N N . GLY A 1 93 ? 4.902 -18.219 1.066 1 98.38 93 GLY A N 1
ATOM 739 C CA . GLY A 1 93 ? 5.086 -16.781 1.106 1 98.38 93 GLY A CA 1
ATOM 740 C C . GLY A 1 93 ? 6.492 -16.359 1.492 1 98.38 93 GLY A C 1
ATOM 741 O O . GLY A 1 93 ? 7.035 -15.398 0.949 1 98.38 93 GLY A O 1
ATOM 742 N N . GLU A 1 94 ? 7.09 -17.141 2.402 1 98.06 94 GLU A N 1
ATOM 743 C CA . GLU A 1 94 ? 8.445 -16.844 2.867 1 98.06 94 GLU A CA 1
ATOM 744 C C . GLU A 1 94 ? 9.453 -16.969 1.729 1 98.06 94 GLU A C 1
ATOM 746 O O . GLU A 1 94 ? 10.273 -16.062 1.521 1 98.06 94 GLU A O 1
ATOM 751 N N . ASN A 1 95 ? 9.422 -17.969 0.999 1 97.81 95 ASN A N 1
ATOM 752 C CA . ASN A 1 95 ? 10.352 -18.188 -0.099 1 97.81 95 ASN A CA 1
ATOM 753 C C . ASN A 1 95 ? 10.203 -17.109 -1.179 1 97.81 95 ASN A C 1
ATOM 755 O O . ASN A 1 95 ? 11.203 -16.625 -1.713 1 97.81 95 ASN A O 1
ATOM 759 N N . VAL A 1 96 ? 9.016 -16.797 -1.453 1 98.06 96 VAL A N 1
ATOM 760 C CA . VAL A 1 96 ? 8.75 -15.797 -2.486 1 98.06 96 VAL A CA 1
ATOM 761 C C . VAL A 1 96 ? 9.312 -14.445 -2.055 1 98.06 96 VAL A C 1
ATOM 763 O O . VAL A 1 96 ? 10.047 -13.797 -2.811 1 98.06 96 VAL A O 1
ATOM 766 N N . ILE A 1 97 ? 9.062 -14.016 -0.822 1 97.94 97 ILE A N 1
ATOM 767 C CA . ILE A 1 97 ? 9.461 -12.695 -0.329 1 97.94 97 ILE A CA 1
ATOM 768 C C . ILE A 1 97 ? 10.969 -12.656 -0.13 1 97.94 97 ILE A C 1
ATOM 770 O O . ILE A 1 97 ? 11.594 -11.602 -0.294 1 97.94 97 ILE A O 1
ATOM 774 N N . ARG A 1 98 ? 11.539 -13.766 0.126 1 96.94 98 ARG A N 1
ATOM 775 C CA . ARG A 1 98 ? 12.992 -13.836 0.276 1 96.94 98 ARG A CA 1
ATOM 776 C C . ARG A 1 98 ? 13.68 -13.852 -1.083 1 96.94 98 ARG A C 1
ATOM 778 O O . ARG A 1 98 ? 14.906 -13.805 -1.161 1 96.94 98 ARG A O 1
ATOM 785 N N . GLY A 1 99 ? 12.938 -13.992 -2.125 1 96.38 99 GLY A N 1
ATOM 786 C CA . GLY A 1 99 ? 13.492 -13.852 -3.463 1 96.38 99 GLY A CA 1
ATOM 787 C C . GLY A 1 99 ? 13.914 -15.172 -4.078 1 96.38 99 GLY A C 1
ATOM 788 O O . GLY A 1 99 ? 14.773 -15.203 -4.957 1 96.38 99 GLY A O 1
ATOM 789 N N . ASP A 1 100 ? 13.414 -16.234 -3.568 1 96.56 100 ASP A N 1
ATOM 790 C CA . ASP A 1 100 ? 13.672 -17.547 -4.184 1 96.56 100 ASP A CA 1
ATOM 791 C C . ASP A 1 100 ? 13.141 -17.594 -5.613 1 96.56 100 ASP A C 1
ATOM 793 O O . ASP A 1 100 ? 11.922 -17.594 -5.824 1 96.56 100 ASP A O 1
ATOM 797 N N . LYS A 1 101 ? 14.008 -17.734 -6.543 1 94.31 101 LYS A N 1
ATOM 798 C CA . LYS A 1 101 ? 13.656 -17.609 -7.957 1 94.31 101 LYS A CA 1
ATOM 799 C C . LYS A 1 101 ? 12.688 -18.703 -8.383 1 94.31 101 LYS A C 1
ATOM 801 O O . LYS A 1 101 ? 11.742 -18.453 -9.133 1 94.31 101 LYS A O 1
ATOM 806 N N . ASP A 1 102 ? 12.945 -19.875 -7.961 1 93.62 102 ASP A N 1
ATOM 807 C CA . ASP A 1 102 ? 12.086 -21 -8.344 1 93.62 102 ASP A CA 1
ATOM 808 C C . ASP A 1 102 ? 10.664 -20.797 -7.828 1 93.62 102 ASP A C 1
ATOM 810 O O . ASP A 1 102 ? 9.695 -21.062 -8.547 1 93.62 102 ASP A O 1
ATOM 814 N N . SER A 1 103 ? 10.562 -20.391 -6.598 1 95.56 103 SER A N 1
ATOM 815 C CA . SER A 1 103 ? 9.242 -20.125 -6.027 1 95.56 103 SER A CA 1
ATOM 816 C C . SER A 1 103 ? 8.531 -19.016 -6.777 1 95.56 103 SER A C 1
ATOM 818 O O . SER A 1 103 ? 7.34 -19.109 -7.074 1 95.56 103 SER A O 1
ATOM 820 N N . ILE A 1 104 ? 9.242 -17.984 -7.117 1 96.69 104 ILE A N 1
ATOM 821 C CA . ILE A 1 104 ? 8.68 -16.844 -7.836 1 96.69 104 ILE A CA 1
ATOM 822 C C . ILE A 1 104 ? 8.211 -17.281 -9.219 1 96.69 104 ILE A C 1
ATOM 824 O O . ILE A 1 104 ? 7.086 -16.984 -9.625 1 96.69 104 ILE A O 1
ATOM 828 N N . LYS A 1 105 ? 9.047 -18.047 -9.867 1 93.25 105 LYS A N 1
ATOM 829 C CA . LYS A 1 105 ? 8.719 -18.578 -11.18 1 93.25 105 LYS A CA 1
ATOM 830 C C . LYS A 1 105 ? 7.441 -19.406 -11.133 1 93.25 105 LYS A C 1
ATOM 832 O O . LYS A 1 105 ? 6.551 -19.25 -11.969 1 93.25 105 LYS A O 1
ATOM 837 N N . ASN A 1 106 ? 7.418 -20.25 -10.211 1 94.19 106 ASN A N 1
ATOM 838 C CA . ASN A 1 106 ? 6.266 -21.141 -10.094 1 94.19 106 ASN A CA 1
ATOM 839 C C . ASN A 1 106 ? 4.977 -20.359 -9.852 1 94.19 106 ASN A C 1
ATOM 841 O O . ASN A 1 106 ? 3.939 -20.672 -10.438 1 94.19 106 ASN A O 1
ATOM 845 N N . LEU A 1 107 ? 5.074 -19.344 -9 1 96.06 107 LEU A N 1
ATOM 846 C CA . LEU A 1 107 ? 3.891 -18.531 -8.719 1 96.06 107 LEU A CA 1
ATOM 847 C C . LEU A 1 107 ? 3.469 -17.734 -9.953 1 96.06 107 LEU A C 1
ATOM 849 O O . LEU A 1 107 ? 2.279 -17.672 -10.273 1 96.06 107 LEU A O 1
ATOM 853 N N . LEU A 1 108 ? 4.418 -17.234 -10.703 1 95.25 108 LEU A N 1
ATOM 854 C CA . LEU A 1 108 ? 4.129 -16.531 -11.938 1 95.25 108 LEU A CA 1
ATOM 855 C C . LEU A 1 108 ? 3.479 -17.453 -12.961 1 95.25 108 LEU A C 1
ATOM 857 O O . LEU A 1 108 ? 2.547 -17.047 -13.664 1 95.25 108 LEU A O 1
ATOM 861 N N . GLU A 1 109 ? 3.922 -18.578 -12.984 1 91.94 109 GLU A N 1
ATOM 862 C CA . GLU A 1 109 ? 3.359 -19.562 -13.898 1 91.94 109 GLU A CA 1
ATOM 863 C C . GLU A 1 109 ? 1.892 -19.828 -13.586 1 91.94 109 GLU A C 1
ATOM 865 O O . GLU A 1 109 ? 1.068 -19.953 -14.5 1 91.94 109 GLU A O 1
ATOM 870 N N . ILE A 1 110 ? 1.66 -19.984 -12.359 1 93 110 ILE A N 1
ATOM 871 C CA . ILE A 1 110 ? 0.289 -20.234 -11.93 1 93 110 ILE A CA 1
ATOM 872 C C . ILE A 1 110 ? -0.608 -19.078 -12.367 1 93 110 ILE A C 1
ATOM 874 O O . ILE A 1 110 ? -1.676 -19.297 -12.945 1 93 110 ILE A O 1
ATOM 878 N N . PHE A 1 111 ? -0.234 -17.859 -12.148 1 95.12 111 PHE A N 1
ATOM 879 C CA . PHE A 1 111 ? -1.041 -16.703 -12.523 1 95.12 111 PHE A CA 1
ATOM 880 C C . PHE A 1 111 ? -1.189 -16.609 -14.039 1 95.12 111 PHE A C 1
ATOM 882 O O . PHE A 1 111 ? -2.258 -16.266 -14.539 1 95.12 111 PHE A O 1
ATOM 889 N N . ASP A 1 112 ? -0.088 -16.922 -14.727 1 92.12 112 ASP A N 1
ATOM 890 C CA . ASP A 1 112 ? -0.138 -16.906 -16.188 1 92.12 112 ASP A CA 1
ATOM 891 C C . ASP A 1 112 ? -1.169 -17.906 -16.703 1 92.12 112 ASP A C 1
ATOM 893 O O . ASP A 1 112 ? -1.959 -17.594 -17.594 1 92.12 112 ASP A O 1
ATOM 897 N N . GLY A 1 113 ? -1.074 -19.078 -16.156 1 89.25 113 GLY A N 1
ATOM 898 C CA . GLY A 1 113 ? -2.041 -20.109 -16.516 1 89.25 113 GLY A CA 1
ATOM 899 C C . GLY A 1 113 ? -3.471 -19.719 -16.188 1 89.25 113 GLY A C 1
ATOM 900 O O . GLY A 1 113 ? -4.387 -19.969 -16.969 1 89.25 113 GLY A O 1
ATOM 901 N N . LEU A 1 114 ? -3.674 -19.219 -15.055 1 91.88 114 LEU A N 1
ATOM 902 C CA . LEU A 1 114 ? -5.004 -18.781 -14.633 1 91.88 114 LEU A CA 1
ATOM 903 C C . LEU A 1 114 ? -5.555 -17.719 -15.578 1 91.88 114 LEU A C 1
ATOM 905 O O . LEU A 1 114 ? -6.727 -17.766 -15.953 1 91.88 114 LEU A O 1
ATOM 909 N N . LEU A 1 115 ? -4.777 -16.734 -15.906 1 91.62 115 LEU A N 1
ATOM 910 C CA . LEU A 1 115 ? -5.207 -15.68 -16.812 1 91.62 115 LEU A CA 1
ATOM 911 C C . LEU A 1 115 ? -5.637 -16.25 -18.156 1 91.62 115 LEU A C 1
ATOM 913 O O . LEU A 1 115 ? -6.684 -15.875 -18.688 1 91.62 115 LEU A O 1
ATOM 917 N N . GLU A 1 116 ? -4.832 -17.109 -18.688 1 86.75 116 GLU A N 1
ATOM 918 C CA . GLU A 1 116 ? -5.152 -17.75 -19.969 1 86.75 116 GLU A CA 1
ATOM 919 C C . GLU A 1 116 ? -6.473 -18.5 -19.875 1 86.75 116 GLU A C 1
ATOM 921 O O . GLU A 1 116 ? -7.301 -18.406 -20.797 1 86.75 116 GLU A O 1
ATOM 926 N N . TYR A 1 117 ? -6.594 -19.172 -18.844 1 83.81 117 TYR A N 1
ATOM 927 C CA . TYR A 1 117 ? -7.82 -19.938 -18.656 1 83.81 117 TYR A CA 1
ATOM 928 C C . TYR A 1 117 ? -9.039 -19.031 -18.641 1 83.81 117 TYR A C 1
ATOM 930 O O . TYR A 1 117 ? -10.039 -19.297 -19.312 1 83.81 117 TYR A O 1
ATOM 938 N N . LEU A 1 118 ? -8.977 -18.062 -17.875 1 87.19 118 LEU A N 1
ATOM 939 C CA . LEU A 1 118 ? -10.117 -17.172 -17.703 1 87.19 118 LEU A CA 1
ATOM 940 C C . LEU A 1 118 ? -10.414 -16.422 -19.016 1 87.19 118 LEU A C 1
ATOM 942 O O . LEU A 1 118 ? -11.578 -16.156 -19.328 1 87.19 118 LEU A O 1
ATOM 946 N N . LYS A 1 119 ? -9.461 -16.109 -19.797 1 86.81 119 LYS A N 1
ATOM 947 C CA . LYS A 1 119 ? -9.656 -15.477 -21.094 1 86.81 119 LYS A CA 1
ATOM 948 C C . LYS A 1 119 ? -10.367 -16.422 -22.062 1 86.81 119 LYS A C 1
ATOM 950 O O . LYS A 1 119 ? -11.227 -15.992 -22.828 1 86.81 119 LYS A O 1
ATOM 955 N N . GLU A 1 120 ? -9.93 -17.625 -22.094 1 81.94 120 GLU A N 1
ATOM 956 C CA . GLU A 1 120 ? -10.531 -18.641 -22.953 1 81.94 120 GLU A CA 1
ATOM 957 C C . GLU A 1 120 ? -11.992 -18.891 -22.578 1 81.94 120 GLU A C 1
ATOM 959 O O . GLU A 1 120 ? -12.836 -19.062 -23.453 1 81.94 120 GLU A O 1
ATOM 964 N N . GLU A 1 121 ? -12.25 -18.969 -21.297 1 79.44 121 GLU A N 1
ATOM 965 C CA . GLU A 1 121 ? -13.609 -19.188 -20.828 1 79.44 121 GLU A CA 1
ATOM 966 C C . GLU A 1 121 ? -14.531 -18.047 -21.234 1 79.44 121 GLU A C 1
ATOM 968 O O . GLU A 1 121 ? -15.719 -18.25 -21.484 1 79.44 121 GLU A O 1
ATOM 973 N N . MET A 1 122 ? -14.047 -16.875 -21.203 1 76.19 122 MET A N 1
ATOM 974 C CA . MET A 1 122 ? -14.836 -15.711 -21.594 1 76.19 122 MET A CA 1
ATOM 975 C C . MET A 1 122 ? -15.156 -15.75 -23.094 1 76.19 122 MET A C 1
ATOM 977 O O . MET A 1 122 ? -16.219 -15.297 -23.516 1 76.19 122 MET A O 1
ATOM 981 N N . ILE A 1 123 ? -14.195 -16.188 -23.859 1 74.38 123 ILE A N 1
ATOM 982 C CA . ILE A 1 123 ? -14.414 -16.312 -25.297 1 74.38 123 ILE A CA 1
ATOM 983 C C . ILE A 1 123 ? -15.383 -17.469 -25.562 1 74.38 123 ILE A C 1
ATOM 985 O O . ILE A 1 123 ? -16.281 -17.344 -26.406 1 74.38 123 ILE A O 1
ATOM 989 N N . GLU A 1 124 ? -15.211 -18.688 -24.938 1 72.75 124 GLU A N 1
ATOM 990 C CA . GLU A 1 124 ? -16.062 -19.844 -25.156 1 72.75 124 GLU A CA 1
ATOM 991 C C . GLU A 1 124 ? -17.5 -19.562 -24.703 1 72.75 124 GLU A C 1
ATOM 993 O O . GLU A 1 124 ? -18.453 -20.078 -25.297 1 72.75 124 GLU A O 1
ATOM 998 N N . GLU A 1 125 ? -17.609 -19.016 -23.5 1 67.25 125 GLU A N 1
ATOM 999 C CA . GLU A 1 125 ? -18.953 -18.703 -23.062 1 67.25 125 GLU A CA 1
ATOM 1000 C C . GLU A 1 125 ? -19.703 -17.891 -24.125 1 67.25 125 GLU A C 1
ATOM 1002 O O . GLU A 1 125 ? -20.922 -18.016 -24.266 1 67.25 125 GLU A O 1
ATOM 1007 N N . SER A 1 126 ? -19.031 -17.062 -24.812 1 64.06 126 SER A N 1
ATOM 1008 C CA . SER A 1 126 ? -19.719 -16.328 -25.875 1 64.06 126 SER A CA 1
ATOM 1009 C C . SER A 1 126 ? -20.094 -17.25 -27.031 1 64.06 126 SER A C 1
ATOM 1011 O O . SER A 1 126 ? -21.047 -17 -27.75 1 64.06 126 SER A O 1
ATOM 1013 N N . GLN A 1 127 ? -19.188 -18.219 -27.344 1 60.44 127 GLN A N 1
ATOM 1014 C CA . GLN A 1 127 ? -19.5 -19.078 -28.469 1 60.44 127 GLN A CA 1
ATOM 1015 C C . GLN A 1 127 ? -20.344 -20.266 -28.047 1 60.44 127 GLN A C 1
ATOM 1017 O O . GLN A 1 127 ? -21.281 -20.656 -28.75 1 60.44 127 GLN A O 1
ATOM 1022 N N . ASN A 1 128 ? -19.734 -21.391 -27.484 1 58.75 128 ASN A N 1
ATOM 1023 C CA . ASN A 1 128 ? -20.438 -22.625 -27.188 1 58.75 128 ASN A CA 1
ATOM 1024 C C . ASN A 1 128 ? -21.125 -22.578 -25.828 1 58.75 128 ASN A C 1
ATOM 1026 O O . ASN A 1 128 ? -20.734 -21.781 -24.969 1 58.75 128 ASN A O 1
ATOM 1030 N N . GLY A 1 129 ? -22.375 -23.062 -25.656 1 52.44 129 GLY A N 1
ATOM 1031 C CA . GLY A 1 129 ? -23.062 -23.375 -24.406 1 52.44 129 GLY A CA 1
ATOM 1032 C C . GLY A 1 129 ? -22.109 -23.719 -23.281 1 52.44 129 GLY A C 1
ATOM 1033 O O . GLY A 1 129 ? -20.953 -24.031 -23.516 1 52.44 129 GLY A O 1
ATOM 1034 N N . GLY A 1 130 ? -22.297 -23.375 -22 1 50.03 130 GLY A N 1
ATOM 1035 C CA . GLY A 1 130 ? -21.719 -23.25 -20.672 1 50.03 130 GLY A CA 1
ATOM 1036 C C . GLY A 1 130 ? -20.812 -24.422 -20.312 1 50.03 130 GLY A C 1
ATOM 1037 O O . GLY A 1 130 ? -21.016 -25.062 -19.281 1 50.03 130 GLY A O 1
ATOM 1038 N N . SER A 1 131 ? -20.297 -25.219 -21.281 1 48.59 131 SER A N 1
ATOM 1039 C CA . SER A 1 1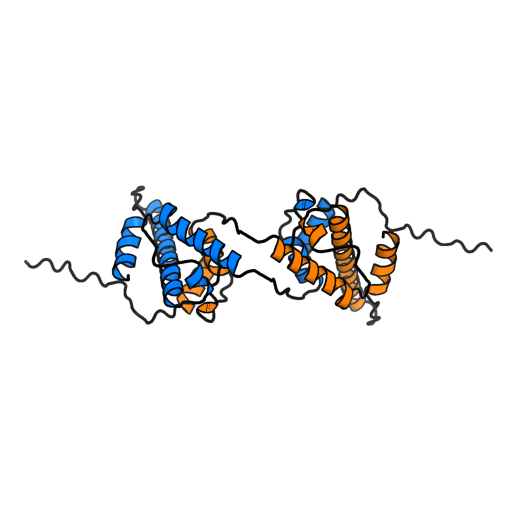31 ? -19.594 -26.297 -20.594 1 48.59 131 SER A CA 1
ATOM 1040 C C . SER A 1 131 ? -18.484 -25.781 -19.703 1 48.59 131 SER A C 1
ATOM 1042 O O . SER A 1 131 ? -17.625 -25.016 -20.172 1 48.59 131 SER A O 1
ATOM 1044 N N . HIS A 1 132 ? -18.719 -25.547 -18.438 1 49.41 132 HIS A N 1
ATOM 1045 C CA . HIS A 1 132 ? -17.891 -25.062 -17.344 1 49.41 132 HIS A CA 1
ATOM 1046 C C . HIS A 1 132 ? -16.609 -25.891 -17.234 1 49.41 132 HIS A C 1
ATOM 1048 O O . HIS A 1 132 ? -16.641 -27.047 -16.812 1 49.41 132 HIS A O 1
ATOM 1054 N N . HIS A 1 133 ? -15.695 -25.953 -18.25 1 49.91 133 HIS A N 1
ATOM 1055 C CA . HIS A 1 133 ? -14.438 -26.641 -17.984 1 49.91 133 HIS A CA 1
ATOM 1056 C C . HIS A 1 133 ? -13.727 -26.047 -16.781 1 49.91 133 HIS A C 1
ATOM 1058 O O . HIS A 1 133 ? -13.727 -24.828 -16.578 1 49.91 133 HIS A O 1
ATOM 1064 N N . SER A 1 134 ? -13.68 -26.766 -15.656 1 50.19 134 SER A N 1
ATOM 1065 C CA . SER A 1 134 ? -13.023 -26.438 -14.398 1 50.19 134 SER A CA 1
ATOM 1066 C C . SER A 1 134 ? -11.57 -26.031 -14.625 1 50.19 134 SER A C 1
ATOM 1068 O O . SER A 1 134 ? -10.859 -26.672 -15.414 1 50.19 134 SER A O 1
ATOM 1070 N N . PRO A 1 135 ? -11.078 -24.797 -14.336 1 55.03 135 PRO A N 1
ATOM 1071 C CA . PRO A 1 135 ? -9.672 -24.391 -14.367 1 55.03 135 PRO A CA 1
ATOM 1072 C C . PRO A 1 135 ? -8.727 -25.531 -13.977 1 55.03 135 PRO A C 1
ATOM 1074 O O . PRO A 1 135 ? -7.539 -25.484 -14.312 1 55.03 135 PRO A O 1
ATOM 1077 N N . PHE A 1 136 ? -9.312 -26.531 -13.195 1 53.06 136 PHE A N 1
ATOM 1078 C CA . PHE A 1 136 ? -8.523 -27.594 -12.578 1 53.06 136 PHE A CA 1
ATOM 1079 C C . PHE A 1 136 ? -7.824 -28.422 -13.648 1 53.06 136 PHE A C 1
ATOM 1081 O O . PHE A 1 136 ? -6.676 -28.844 -13.469 1 53.06 136 PHE A O 1
ATOM 1088 N N . LEU A 1 137 ? -8.539 -28.766 -14.555 1 48.84 137 LEU A N 1
ATOM 1089 C CA . LEU A 1 137 ? -7.961 -29.734 -15.492 1 48.84 137 LEU A CA 1
ATOM 1090 C C . LEU A 1 137 ? -6.75 -29.125 -16.188 1 48.84 137 LEU A C 1
ATOM 1092 O O . LEU A 1 137 ? -5.746 -29.812 -16.406 1 48.84 137 LEU A O 1
ATOM 1096 N N . PHE A 1 138 ? -6.914 -27.906 -16.594 1 48.53 138 PHE A N 1
ATOM 1097 C CA . PHE A 1 138 ? -5.809 -27.312 -17.344 1 48.53 138 PHE A CA 1
ATOM 1098 C C . PHE A 1 138 ? -4.621 -27.031 -16.438 1 48.53 138 PHE A C 1
ATOM 1100 O O . PHE A 1 138 ? -3.471 -27.266 -16.812 1 48.53 138 PHE A O 1
ATOM 1107 N N . PHE A 1 139 ? -4.875 -26.562 -15.203 1 53.81 139 PHE A N 1
ATOM 1108 C CA . PHE A 1 139 ? -3.768 -26.234 -14.312 1 53.81 139 PHE A CA 1
ATOM 1109 C C . PHE A 1 139 ? -3.062 -27.5 -13.836 1 53.81 139 PHE A C 1
ATOM 1111 O O . PHE A 1 139 ? -1.847 -27.5 -13.641 1 53.81 139 PHE A O 1
ATOM 1118 N N . SER A 1 140 ? -3.842 -28.531 -13.578 1 48.09 140 SER A N 1
ATOM 1119 C CA . SER A 1 140 ? -3.215 -29.766 -13.109 1 48.09 140 SER A CA 1
ATOM 1120 C C . SER A 1 140 ? -2.211 -30.297 -14.125 1 48.09 140 SER A C 1
ATOM 1122 O O . SER A 1 140 ? -1.119 -30.734 -13.758 1 48.09 140 SER A O 1
ATOM 1124 N N . VAL A 1 141 ? -2.6 -30.359 -15.336 1 47.62 141 VAL A N 1
ATOM 1125 C CA . VAL A 1 141 ? -1.744 -31.016 -16.328 1 47.62 141 VAL A CA 1
ATOM 1126 C C . VAL A 1 141 ? -0.5 -30.156 -16.578 1 47.62 141 VAL A C 1
ATOM 1128 O O . VAL A 1 141 ? 0.604 -30.688 -16.719 1 47.62 141 VAL A O 1
ATOM 1131 N N . PHE A 1 142 ? -0.702 -28.953 -16.734 1 47.19 142 PHE A N 1
ATOM 1132 C CA . PHE A 1 142 ? 0.452 -28.125 -17.062 1 47.19 142 PHE A CA 1
ATOM 1133 C C . PHE A 1 142 ? 1.341 -27.938 -15.836 1 47.19 142 PHE A C 1
ATOM 1135 O O . PHE A 1 142 ? 2.566 -28 -15.93 1 47.19 142 PHE A O 1
ATOM 1142 N N . PHE A 1 143 ? 0.806 -27.672 -14.719 1 51 143 PHE A N 1
ATOM 1143 C CA . PHE A 1 143 ? 1.616 -27.438 -13.531 1 51 143 PHE A CA 1
ATOM 1144 C C . PHE A 1 143 ? 2.229 -28.734 -13.031 1 51 143 PHE A C 1
ATOM 1146 O O . PHE A 1 143 ? 3.35 -28.734 -12.516 1 51 143 PHE A O 1
ATOM 1153 N N . CYS A 1 144 ? 1.494 -29.875 -13.008 1 46.38 144 CYS A N 1
ATOM 1154 C CA . CYS A 1 144 ? 2.055 -31.125 -12.5 1 46.38 144 CYS A CA 1
ATOM 1155 C C . CYS A 1 144 ? 3.281 -31.547 -13.312 1 46.38 144 CYS A C 1
ATOM 1157 O O . CYS A 1 144 ? 4.18 -32.188 -12.789 1 46.38 144 CYS A O 1
ATOM 1159 N N . TYR A 1 145 ? 3.234 -31.219 -14.484 1 43.47 145 TYR A N 1
ATOM 1160 C CA . TYR A 1 145 ? 4.375 -31.734 -15.234 1 43.47 145 TYR A CA 1
ATOM 1161 C C . TYR A 1 145 ? 5.621 -30.906 -14.961 1 43.47 145 TYR A C 1
ATOM 1163 O O . TYR A 1 145 ? 6.746 -31.375 -15.133 1 43.47 145 TYR A O 1
ATOM 1171 N N . ASN A 1 146 ? 5.309 -29.828 -14.609 1 45.75 146 ASN A N 1
ATOM 1172 C CA . ASN A 1 146 ? 6.52 -29.031 -14.398 1 45.75 146 ASN A CA 1
ATOM 1173 C C . ASN A 1 146 ? 6.984 -29.094 -12.945 1 45.75 146 ASN A C 1
ATOM 1175 O O . ASN A 1 146 ? 8.055 -28.578 -12.617 1 45.75 146 ASN A O 1
ATOM 1179 N N . PHE A 1 147 ? 6.27 -29.578 -12.078 1 42.47 147 PHE A N 1
ATOM 1180 C CA . PHE A 1 147 ? 6.742 -29.828 -10.719 1 42.47 147 PHE A CA 1
ATOM 1181 C C . PHE A 1 147 ? 6.758 -31.312 -10.406 1 42.47 147 PHE A C 1
ATOM 1183 O O . PHE A 1 147 ? 5.852 -32.062 -10.812 1 42.47 147 PHE A O 1
ATOM 1190 N N . MET B 1 1 ? -3.27 -49.688 -37.719 1 31.3 1 MET B N 1
ATOM 1191 C CA . MET B 1 1 ? -3.049 -48.25 -37.938 1 31.3 1 MET B CA 1
ATOM 1192 C C . MET B 1 1 ? -2.873 -47.531 -36.594 1 31.3 1 MET B C 1
ATOM 1194 O O . MET B 1 1 ? -3.697 -47.688 -35.688 1 31.3 1 MET B O 1
ATOM 1198 N N . THR B 1 2 ? -1.528 -47.094 -36.281 1 30.03 2 THR B N 1
ATOM 1199 C CA . THR B 1 2 ? -0.806 -46.688 -35.094 1 30.03 2 THR B CA 1
ATOM 1200 C C . THR B 1 2 ? -1.247 -45.312 -34.625 1 30.03 2 THR B C 1
ATOM 1202 O O . THR B 1 2 ? -1.162 -44.344 -35.406 1 30.03 2 THR B O 1
ATOM 1205 N N . PRO B 1 3 ? -2.281 -45.156 -33.812 1 25.95 3 PRO B N 1
ATOM 1206 C CA . PRO B 1 3 ? -2.865 -43.844 -33.5 1 25.95 3 PRO B CA 1
ATOM 1207 C C . PRO B 1 3 ? -1.854 -42.875 -32.906 1 25.95 3 PRO B C 1
ATOM 1209 O O . PRO B 1 3 ? -1.198 -43.188 -31.906 1 25.95 3 PRO B O 1
ATOM 1212 N N . ALA B 1 4 ? -1.126 -42.031 -33.75 1 32.84 4 ALA B N 1
ATOM 1213 C CA . ALA B 1 4 ? -0.071 -41.031 -33.469 1 32.84 4 ALA B CA 1
ATOM 1214 C C . ALA B 1 4 ? -0.539 -40 -32.469 1 32.84 4 ALA B C 1
ATOM 1216 O O . ALA B 1 4 ? -1.15 -39 -32.812 1 32.84 4 ALA B O 1
ATOM 1217 N N . VAL B 1 5 ? -1.351 -40.375 -31.453 1 31.67 5 VAL B N 1
ATOM 1218 C CA . VAL B 1 5 ? -1.959 -39.375 -30.578 1 31.67 5 VAL B CA 1
ATOM 1219 C C . VAL B 1 5 ? -0.883 -38.438 -30.031 1 31.67 5 VAL B C 1
ATOM 1221 O O . VAL B 1 5 ? -1.187 -37.5 -29.281 1 31.67 5 VAL B O 1
ATOM 1224 N N . THR B 1 6 ? 0.455 -38.875 -30.078 1 31.12 6 THR B N 1
ATOM 1225 C CA . THR B 1 6 ? 1.274 -38.5 -28.938 1 31.12 6 THR B CA 1
ATOM 1226 C C . THR B 1 6 ? 1.538 -37 -28.953 1 31.12 6 THR B C 1
ATOM 1228 O O . THR B 1 6 ? 1.976 -36.438 -27.938 1 31.12 6 THR B O 1
ATOM 1231 N N . GLY B 1 7 ? 1.684 -36.375 -30.172 1 30.62 7 GLY B N 1
ATOM 1232 C CA . GLY B 1 7 ? 2.697 -35.344 -30.203 1 30.62 7 GLY B CA 1
ATOM 1233 C C . GLY B 1 7 ? 2.262 -34.062 -29.484 1 30.62 7 GLY B C 1
ATOM 1234 O O . GLY B 1 7 ? 1.741 -33.125 -30.125 1 30.62 7 GLY B O 1
ATOM 1235 N N . ARG B 1 8 ? 1.279 -34.219 -28.594 1 32.91 8 ARG B N 1
ATOM 1236 C CA . ARG B 1 8 ? 0.873 -32.906 -28.047 1 32.91 8 ARG B CA 1
ATOM 1237 C C . ARG B 1 8 ? 2.088 -32.094 -27.656 1 32.91 8 ARG B C 1
ATOM 1239 O O . ARG B 1 8 ? 2.969 -32.531 -26.938 1 32.91 8 ARG B O 1
ATOM 1246 N N . THR B 1 9 ? 2.512 -31.219 -28.516 1 32.16 9 THR B N 1
ATOM 1247 C CA . THR B 1 9 ? 3.572 -30.234 -28.312 1 32.16 9 THR B CA 1
ATOM 1248 C C . THR B 1 9 ? 3.475 -29.609 -26.938 1 32.16 9 THR B C 1
ATOM 1250 O O . THR B 1 9 ? 2.43 -29.078 -26.562 1 32.16 9 THR B O 1
ATOM 1253 N N . PRO B 1 10 ? 4.074 -30.203 -25.859 1 33.84 10 PRO B N 1
ATOM 1254 C CA . PRO B 1 10 ? 4.238 -29.5 -24.578 1 33.84 10 PRO B CA 1
ATOM 1255 C C . PRO B 1 10 ? 4.406 -27.984 -24.766 1 33.84 10 PRO B C 1
ATOM 1257 O O . PRO B 1 10 ? 5.172 -27.547 -25.625 1 33.84 10 PRO B O 1
ATOM 1260 N N . LEU B 1 11 ? 3.371 -27.203 -24.859 1 33.5 11 LEU B N 1
ATOM 1261 C CA . LEU B 1 11 ? 3.547 -25.766 -24.859 1 33.5 11 LEU B CA 1
ATOM 1262 C C . LEU B 1 11 ? 4.785 -25.359 -24.062 1 33.5 11 LEU B C 1
ATOM 1264 O O . LEU B 1 11 ? 4.855 -24.25 -23.531 1 33.5 11 LEU B O 1
ATOM 1268 N N . THR B 1 12 ? 5.594 -26.359 -23.688 1 34.5 12 THR B N 1
ATOM 1269 C CA . THR B 1 12 ? 6.938 -26.016 -23.219 1 34.5 12 THR B CA 1
ATOM 1270 C C . THR B 1 12 ? 7.637 -25.094 -24.203 1 34.5 12 THR B C 1
ATOM 1272 O O . THR B 1 12 ? 8.312 -25.547 -25.125 1 34.5 12 THR B O 1
ATOM 1275 N N . PHE B 1 13 ? 7.008 -24.5 -25.172 1 33.31 13 PHE B N 1
ATOM 1276 C CA . PHE B 1 13 ? 7.922 -23.469 -25.672 1 33.31 13 PHE B CA 1
ATOM 1277 C C . PHE B 1 13 ? 8.852 -23 -24.562 1 33.31 13 PHE B C 1
ATOM 1279 O O . PHE B 1 13 ? 8.43 -22.281 -23.656 1 33.31 13 PHE B O 1
ATOM 1286 N N . LEU B 1 14 ? 9.586 -23.812 -23.984 1 39.47 14 LEU B N 1
ATOM 1287 C CA . LEU B 1 14 ? 10.758 -23.703 -23.125 1 39.47 14 LEU B CA 1
ATOM 1288 C C . LEU B 1 14 ? 11.555 -22.453 -23.469 1 39.47 14 LEU B C 1
ATOM 1290 O O . LEU B 1 14 ? 12.773 -22.406 -23.266 1 39.47 14 LEU B O 1
ATOM 1294 N N . PHE B 1 15 ? 11.242 -21.75 -24.531 1 41.75 15 PHE B N 1
ATOM 1295 C CA . PHE B 1 15 ? 12.078 -20.562 -24.562 1 41.75 15 PHE B CA 1
ATOM 1296 C C . PHE B 1 15 ? 12.305 -20.016 -23.156 1 41.75 15 PHE B C 1
ATOM 1298 O O . PHE B 1 15 ? 11.477 -20.234 -22.266 1 41.75 15 PHE B O 1
ATOM 1305 N N . SER B 1 16 ? 13.516 -20.125 -22.844 1 54.72 16 SER B N 1
ATOM 1306 C CA . SER B 1 16 ? 13.977 -19.516 -21.594 1 54.72 16 SER B CA 1
ATOM 1307 C C . SER B 1 16 ? 13.094 -18.344 -21.188 1 54.72 16 SER B C 1
ATOM 1309 O O . SER B 1 16 ? 13.102 -17.297 -21.828 1 54.72 16 SER B O 1
ATOM 1311 N N . ALA B 1 17 ? 11.852 -18.688 -20.891 1 65.62 17 ALA B N 1
ATOM 1312 C CA . ALA B 1 17 ? 10.969 -17.594 -20.516 1 65.62 17 ALA B CA 1
ATOM 1313 C C . ALA B 1 17 ? 11.695 -16.578 -19.641 1 65.62 17 ALA B C 1
ATOM 1315 O O . ALA B 1 17 ? 12.438 -16.938 -18.734 1 65.62 17 ALA B O 1
ATOM 1316 N N . ASP B 1 18 ? 11.961 -15.508 -20.391 1 88.75 18 ASP B N 1
ATOM 1317 C CA . ASP B 1 18 ? 12.352 -14.391 -19.531 1 88.75 18 ASP B CA 1
ATOM 1318 C C . ASP B 1 18 ? 11.227 -14.016 -18.578 1 88.75 18 ASP B C 1
ATOM 1320 O O . ASP B 1 18 ? 10.25 -13.375 -18.969 1 88.75 18 ASP B O 1
ATOM 1324 N N . TRP B 1 19 ? 11.297 -14.633 -17.422 1 92.56 19 TRP B N 1
ATOM 1325 C CA . TRP B 1 19 ? 10.25 -14.508 -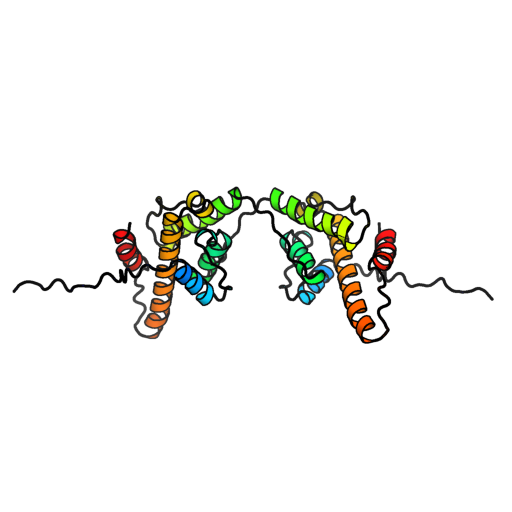16.422 1 92.56 19 TRP B CA 1
ATOM 1326 C C . TRP B 1 19 ? 9.984 -13.039 -16.094 1 92.56 19 TRP B C 1
ATOM 1328 O O . TRP B 1 19 ? 8.906 -12.688 -15.602 1 92.56 19 TRP B O 1
ATOM 1338 N N . ILE B 1 20 ? 10.914 -12.273 -16.391 1 94.81 20 ILE B N 1
ATOM 1339 C CA . ILE B 1 20 ? 10.695 -10.836 -16.281 1 94.81 20 ILE B CA 1
ATOM 1340 C C . ILE B 1 20 ? 9.641 -10.391 -17.297 1 94.81 20 ILE B C 1
ATOM 1342 O O . ILE B 1 20 ? 8.734 -9.617 -16.969 1 94.81 20 ILE B O 1
ATOM 1346 N N . ASP B 1 21 ? 9.734 -10.945 -18.422 1 94.44 21 ASP B N 1
ATOM 1347 C CA . ASP B 1 21 ? 8.75 -10.633 -19.453 1 94.44 21 ASP B CA 1
ATOM 1348 C C . ASP B 1 21 ? 7.375 -11.172 -19.094 1 94.44 21 ASP B C 1
ATOM 1350 O O . ASP B 1 21 ? 6.355 -10.523 -19.328 1 94.44 21 ASP B O 1
ATOM 1354 N N . VAL B 1 22 ? 7.34 -12.352 -18.594 1 93.56 22 VAL B N 1
ATOM 1355 C CA . VAL B 1 22 ? 6.078 -12.953 -18.188 1 93.56 22 VAL B CA 1
ATOM 1356 C C . VAL B 1 22 ? 5.414 -12.086 -17.125 1 93.56 22 VAL B C 1
ATOM 1358 O O . VAL B 1 22 ? 4.227 -11.766 -17.219 1 93.56 22 VAL B O 1
ATOM 1361 N N . ALA B 1 23 ? 6.207 -11.727 -16.109 1 96.44 23 ALA B N 1
ATOM 1362 C CA . ALA B 1 23 ? 5.688 -10.891 -15.031 1 96.44 23 ALA B CA 1
ATOM 1363 C C . ALA B 1 23 ? 5.129 -9.578 -15.578 1 96.44 23 ALA B C 1
ATOM 1365 O O . ALA B 1 23 ? 4 -9.203 -15.25 1 96.44 23 ALA B O 1
ATOM 1366 N N . ASN B 1 24 ? 5.812 -8.961 -16.391 1 95.81 24 ASN B N 1
ATOM 1367 C CA . ASN B 1 24 ? 5.406 -7.66 -16.922 1 95.81 24 ASN B CA 1
ATOM 1368 C C . ASN B 1 24 ? 4.219 -7.789 -17.875 1 95.81 24 ASN B C 1
ATOM 1370 O O . ASN B 1 24 ? 3.379 -6.891 -17.938 1 95.81 24 ASN B O 1
ATOM 1374 N N . ASN B 1 25 ? 4.191 -8.805 -18.594 1 95 25 ASN B N 1
ATOM 1375 C CA . ASN B 1 25 ? 3.02 -9.062 -19.422 1 95 25 ASN B CA 1
ATOM 1376 C C . ASN B 1 25 ? 1.757 -9.211 -18.578 1 95 25 ASN B C 1
ATOM 1378 O O . ASN B 1 25 ? 0.716 -8.633 -18.906 1 95 25 ASN B O 1
ATOM 1382 N N . LEU B 1 26 ? 1.854 -10.023 -17.578 1 96.19 26 LEU B N 1
ATOM 1383 C CA . LEU B 1 26 ? 0.741 -10.188 -16.656 1 96.19 26 LEU B CA 1
ATOM 1384 C C . LEU B 1 26 ? 0.286 -8.836 -16.109 1 96.19 26 LEU B C 1
ATOM 1386 O O . LEU B 1 26 ? -0.906 -8.523 -16.125 1 96.19 26 LEU B O 1
ATOM 1390 N N . LEU B 1 27 ? 1.265 -8.062 -15.633 1 96.25 27 LEU B N 1
ATOM 1391 C CA . LEU B 1 27 ? 0.962 -6.754 -15.062 1 96.25 27 LEU B CA 1
ATOM 1392 C C . LEU B 1 27 ? 0.292 -5.855 -16.094 1 96.25 27 LEU B C 1
ATOM 1394 O O . LEU B 1 27 ? -0.664 -5.141 -15.781 1 96.25 27 LEU B O 1
ATOM 1398 N N . ARG B 1 28 ? 0.744 -5.883 -17.25 1 95.12 28 ARG B N 1
ATOM 1399 C CA . ARG B 1 28 ? 0.162 -5.09 -18.328 1 95.12 28 ARG B CA 1
ATOM 1400 C C . ARG B 1 28 ? -1.295 -5.473 -18.578 1 95.12 28 ARG B C 1
ATOM 1402 O O . ARG B 1 28 ? -2.15 -4.602 -18.734 1 95.12 28 ARG B O 1
ATOM 1409 N N . GLN B 1 29 ? -1.537 -6.703 -18.625 1 92.81 29 GLN B N 1
ATOM 1410 C CA . GLN B 1 29 ? -2.896 -7.184 -18.859 1 92.81 29 GLN B CA 1
ATOM 1411 C C . GLN B 1 29 ? -3.814 -6.812 -17.703 1 92.81 29 GLN B C 1
ATOM 1413 O O . GLN B 1 29 ? -5.035 -6.758 -17.859 1 92.81 29 GLN B O 1
ATOM 1418 N N . CYS B 1 30 ? -3.27 -6.66 -16.547 1 91.81 30 CYS B N 1
ATOM 1419 C CA . CYS B 1 30 ? -4.008 -6.238 -15.359 1 91.81 30 CYS B CA 1
ATOM 1420 C C . CYS B 1 30 ? -4.094 -4.719 -15.281 1 91.81 30 CYS B C 1
ATOM 1422 O O . CYS B 1 30 ? -4.59 -4.172 -14.297 1 91.81 30 CYS B O 1
ATOM 1424 N N . HIS B 1 31 ? -3.547 -4.043 -16.312 1 89.5 31 HIS B N 1
ATOM 1425 C CA . HIS B 1 31 ? -3.527 -2.588 -16.391 1 89.5 31 HIS B CA 1
ATOM 1426 C C . HIS B 1 31 ? -2.752 -1.98 -15.227 1 89.5 31 HIS B C 1
ATOM 1428 O 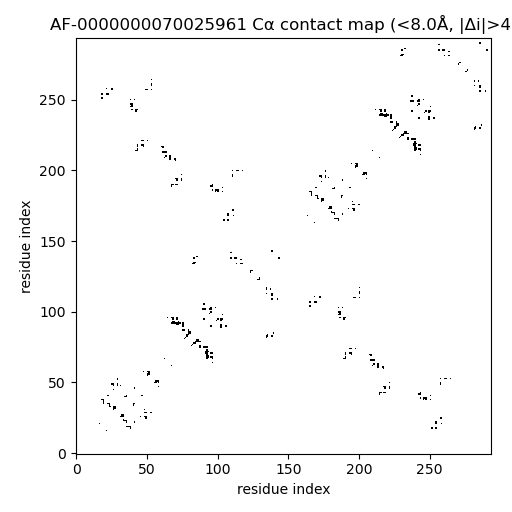O . HIS B 1 31 ? -3.131 -0.931 -14.703 1 89.5 31 HIS B O 1
ATOM 1434 N N . THR B 1 32 ? -1.907 -2.666 -14.641 1 87.06 32 THR B N 1
ATOM 1435 C CA . THR B 1 32 ? -0.924 -2.203 -13.664 1 87.06 32 THR B CA 1
ATOM 1436 C C . THR B 1 32 ? 0.409 -1.902 -14.344 1 87.06 32 THR B C 1
ATOM 1438 O O . THR B 1 32 ? 0.78 -2.566 -15.312 1 87.06 32 THR B O 1
ATOM 1441 N N . ASN B 1 33 ? 1.13 -0.939 -13.82 1 86.69 33 ASN B N 1
ATOM 1442 C CA . ASN B 1 33 ? 2.389 -0.524 -14.43 1 86.69 33 ASN B CA 1
ATOM 1443 C C . ASN B 1 33 ? 3.428 -1.642 -14.383 1 86.69 33 ASN B C 1
ATOM 1445 O O . ASN B 1 33 ? 3.725 -2.178 -13.32 1 86.69 33 ASN B O 1
ATOM 1449 N N . PRO B 1 34 ? 3.877 -1.905 -15.641 1 87.56 34 PRO B N 1
ATOM 1450 C CA . PRO B 1 34 ? 4.977 -2.873 -15.656 1 87.56 34 PRO B CA 1
ATOM 1451 C C . PRO B 1 34 ? 6.262 -2.318 -15.039 1 87.56 34 PRO B C 1
ATOM 1453 O O . PRO B 1 34 ? 6.781 -1.301 -15.5 1 87.56 34 PRO B O 1
ATOM 1456 N N . ARG B 1 35 ? 6.785 -3.006 -13.961 1 86 35 ARG B N 1
ATOM 1457 C CA . ARG B 1 35 ? 7.887 -2.424 -13.203 1 86 35 ARG B CA 1
ATOM 1458 C C . ARG B 1 35 ? 8.938 -3.48 -12.867 1 86 35 ARG B C 1
ATOM 1460 O O . ARG B 1 35 ? 9.914 -3.191 -12.172 1 86 35 ARG B O 1
ATOM 1467 N N . VAL B 1 36 ? 8.688 -4.707 -13.344 1 93.25 36 VAL B N 1
ATOM 1468 C CA . VAL B 1 36 ? 9.57 -5.797 -12.945 1 93.25 36 VAL B CA 1
ATOM 1469 C C . VAL B 1 36 ? 10.828 -5.797 -13.82 1 93.25 36 VAL B C 1
ATOM 1471 O O . VAL B 1 36 ? 10.734 -5.945 -15.039 1 93.25 36 VAL B O 1
ATOM 1474 N N . ARG B 1 37 ? 11.992 -5.586 -13.25 1 95 37 ARG B N 1
ATOM 1475 C CA . ARG B 1 37 ? 13.273 -5.574 -13.945 1 95 37 ARG B CA 1
ATOM 1476 C C . ARG B 1 37 ? 14.133 -6.77 -13.539 1 95 37 ARG B C 1
ATOM 1478 O O . ARG B 1 37 ? 15 -7.203 -14.297 1 95 37 ARG B O 1
ATOM 1485 N N . LYS B 1 38 ? 13.945 -7.266 -12.375 1 94.62 38 LYS B N 1
ATOM 1486 C CA . LYS B 1 38 ? 14.57 -8.469 -11.836 1 94.62 38 LYS B CA 1
ATOM 1487 C C . LYS B 1 38 ? 13.555 -9.336 -11.102 1 94.62 38 LYS B C 1
ATOM 1489 O O . LYS B 1 38 ? 12.484 -8.859 -10.727 1 94.62 38 LYS B O 1
ATOM 1494 N N . MET B 1 39 ? 13.859 -10.539 -10.852 1 93.56 39 MET B N 1
ATOM 1495 C CA . MET B 1 39 ? 12.938 -11.516 -10.281 1 93.56 39 MET B CA 1
ATOM 1496 C C . MET B 1 39 ? 12.484 -11.086 -8.891 1 93.56 39 MET B C 1
ATOM 1498 O O . MET B 1 39 ? 11.32 -11.281 -8.523 1 93.56 39 MET B O 1
ATOM 1502 N N . THR B 1 40 ? 13.453 -10.492 -8.195 1 94.38 40 THR B N 1
ATOM 1503 C CA . THR B 1 40 ? 13.141 -10.125 -6.82 1 94.38 40 THR B CA 1
ATOM 1504 C C . THR B 1 40 ? 12.188 -8.938 -6.781 1 94.38 40 THR B C 1
ATOM 1506 O O . THR B 1 40 ? 11.641 -8.602 -5.727 1 94.38 40 THR B O 1
ATOM 1509 N N . ASP B 1 41 ? 11.914 -8.312 -7.988 1 94.5 41 ASP B N 1
ATOM 1510 C CA . ASP B 1 41 ? 10.922 -7.25 -8.062 1 94.5 41 ASP B CA 1
ATOM 1511 C C . ASP B 1 41 ? 9.5 -7.816 -7.973 1 94.5 41 ASP B C 1
ATOM 1513 O O . ASP B 1 41 ? 8.547 -7.07 -7.754 1 94.5 41 ASP B O 1
ATOM 1517 N N . CYS B 1 42 ? 9.328 -9.031 -8.125 1 96.62 42 CYS B N 1
ATOM 1518 C CA . CYS B 1 42 ? 8.039 -9.68 -7.914 1 96.62 42 CYS B CA 1
ATOM 1519 C C . CYS B 1 42 ? 7.766 -9.859 -6.426 1 96.62 42 CYS B C 1
ATOM 1521 O O . CYS B 1 42 ? 7.953 -10.953 -5.883 1 96.62 42 CYS B O 1
ATOM 1523 N N . ASP B 1 43 ? 7.266 -8.859 -5.859 1 94.31 43 ASP B N 1
ATOM 1524 C CA . ASP B 1 43 ? 7.035 -8.812 -4.418 1 94.31 43 ASP B CA 1
ATOM 1525 C C . ASP B 1 43 ? 5.551 -8.992 -4.094 1 94.31 43 ASP B C 1
ATOM 1527 O O . ASP B 1 43 ? 4.762 -9.375 -4.957 1 94.31 43 ASP B O 1
ATOM 1531 N N . ALA B 1 44 ? 5.188 -8.773 -2.82 1 95.81 44 ALA B N 1
ATOM 1532 C CA . ALA B 1 44 ? 3.812 -8.969 -2.375 1 95.81 44 ALA B CA 1
ATOM 1533 C C . ALA B 1 44 ? 2.848 -8.109 -3.186 1 95.81 44 ALA B C 1
ATOM 1535 O O . ALA B 1 44 ? 1.773 -8.57 -3.58 1 95.81 44 ALA B O 1
ATOM 1536 N N . ASP B 1 45 ? 3.219 -6.863 -3.449 1 93.44 45 ASP B N 1
ATOM 1537 C CA . ASP B 1 45 ? 2.352 -5.953 -4.188 1 93.44 45 ASP B CA 1
ATOM 1538 C C . ASP B 1 45 ? 2.031 -6.504 -5.574 1 93.44 45 ASP B C 1
ATOM 1540 O O . ASP B 1 45 ? 0.888 -6.426 -6.031 1 93.44 45 ASP B O 1
ATOM 1544 N N . VAL B 1 46 ? 3.029 -7.016 -6.258 1 95.88 46 VAL B N 1
ATOM 1545 C CA . VAL B 1 46 ? 2.852 -7.57 -7.594 1 95.88 46 VAL B CA 1
ATOM 1546 C C . VAL B 1 46 ? 1.856 -8.727 -7.547 1 95.88 46 VAL B C 1
ATOM 1548 O O . VAL B 1 46 ? 0.877 -8.742 -8.297 1 95.88 46 VAL B O 1
ATOM 1551 N N . PHE B 1 47 ? 2.016 -9.672 -6.641 1 97.69 47 PHE B N 1
ATOM 1552 C CA . PHE B 1 47 ? 1.185 -10.867 -6.621 1 97.69 47 PHE B CA 1
ATOM 1553 C C . PHE B 1 47 ? -0.22 -10.547 -6.129 1 97.69 47 PHE B C 1
ATOM 1555 O O . PHE B 1 47 ? -1.195 -11.156 -6.566 1 97.69 47 PHE B O 1
ATOM 1562 N N . ILE B 1 48 ? -0.31 -9.625 -5.172 1 96.75 48 ILE B N 1
ATOM 1563 C CA . ILE B 1 48 ? -1.628 -9.172 -4.742 1 96.75 48 ILE B CA 1
ATOM 1564 C C . ILE B 1 48 ? -2.361 -8.523 -5.914 1 96.75 48 ILE B C 1
ATOM 1566 O O . ILE B 1 48 ? -3.543 -8.797 -6.141 1 96.75 48 ILE B O 1
ATOM 1570 N N . ALA B 1 49 ? -1.642 -7.672 -6.664 1 95.12 49 ALA B N 1
ATOM 1571 C CA . ALA B 1 49 ? -2.236 -7.043 -7.84 1 95.12 49 ALA B CA 1
ATOM 1572 C C . ALA B 1 49 ? -2.715 -8.086 -8.844 1 95.12 49 ALA B C 1
ATOM 1574 O O . ALA B 1 49 ? -3.82 -7.984 -9.375 1 95.12 49 ALA B O 1
ATOM 1575 N N . LEU B 1 50 ? -1.877 -9.055 -9.125 1 97.06 50 LEU B N 1
ATOM 1576 C CA . LEU B 1 50 ? -2.26 -10.125 -10.031 1 97.06 50 LEU B CA 1
ATOM 1577 C C . LEU B 1 50 ? -3.469 -10.883 -9.5 1 97.06 50 LEU B C 1
ATOM 1579 O O . LEU B 1 50 ? -4.426 -11.133 -10.234 1 97.06 50 LEU B O 1
ATOM 1583 N N . TYR B 1 51 ? -3.43 -11.266 -8.211 1 97.06 51 TYR B N 1
ATOM 1584 C CA . TYR B 1 51 ? -4.523 -11.977 -7.559 1 97.06 51 TYR B CA 1
ATOM 1585 C C . TYR B 1 51 ? -5.84 -11.227 -7.734 1 97.06 51 TYR B C 1
ATOM 1587 O O . TYR B 1 51 ? -6.832 -11.805 -8.188 1 97.06 51 TYR B O 1
ATOM 1595 N N . GLU B 1 52 ? -5.848 -9.992 -7.473 1 96.25 52 GLU B N 1
ATOM 1596 C CA . GLU B 1 52 ? -7.062 -9.18 -7.5 1 96.25 52 GLU B CA 1
ATOM 1597 C C . GLU B 1 52 ? -7.586 -9.016 -8.922 1 96.25 52 GLU B C 1
ATOM 1599 O O . GLU B 1 52 ? -8.789 -9.133 -9.164 1 96.25 52 GLU B O 1
ATOM 1604 N N . ASN B 1 53 ? -6.754 -8.711 -9.812 1 94.88 53 ASN B N 1
ATOM 1605 C CA . ASN B 1 53 ? -7.184 -8.383 -11.164 1 94.88 53 ASN B CA 1
ATOM 1606 C C . ASN B 1 53 ? -7.562 -9.633 -11.961 1 94.88 53 ASN B C 1
ATOM 1608 O O . ASN B 1 53 ? -8.531 -9.617 -12.719 1 94.88 53 ASN B O 1
ATOM 1612 N N . ILE B 1 54 ? -6.77 -10.664 -11.812 1 93.94 54 ILE B N 1
ATOM 1613 C CA . ILE B 1 54 ? -7.012 -11.883 -12.578 1 93.94 54 ILE B CA 1
ATOM 1614 C C . ILE B 1 54 ? -8.25 -12.594 -12.031 1 93.94 54 ILE B C 1
ATOM 1616 O O . ILE B 1 54 ? -9.078 -13.086 -12.805 1 93.94 54 ILE B O 1
ATOM 1620 N N . LEU B 1 55 ? -8.469 -12.672 -10.773 1 94.31 55 LEU B N 1
ATOM 1621 C CA . LEU B 1 55 ? -9.578 -13.406 -10.172 1 94.31 55 LEU B CA 1
ATOM 1622 C C . LEU B 1 55 ? -10.797 -12.508 -9.992 1 94.31 55 LEU B C 1
ATOM 1624 O O . LEU B 1 55 ? -11.898 -12.992 -9.75 1 94.31 55 LEU B O 1
ATOM 1628 N N . GLY B 1 56 ? -10.586 -11.164 -10.047 1 92.62 56 GLY B N 1
ATOM 1629 C CA . GLY B 1 56 ? -11.68 -10.227 -9.859 1 92.62 56 GLY B CA 1
ATOM 1630 C C . GLY B 1 56 ? -12.117 -10.102 -8.414 1 92.62 56 GLY B C 1
ATOM 1631 O O . GLY B 1 56 ? -13.289 -9.852 -8.141 1 92.62 56 GLY B O 1
ATOM 1632 N N . LYS B 1 57 ? -11.297 -10.508 -7.531 1 92.75 57 LYS B N 1
ATOM 1633 C CA . LYS B 1 57 ? -11.586 -10.469 -6.102 1 92.75 57 LYS B CA 1
ATOM 1634 C C . LYS B 1 57 ? -10.641 -9.516 -5.375 1 92.75 57 LYS B C 1
ATOM 1636 O O . LYS B 1 57 ? -9.445 -9.477 -5.668 1 92.75 57 LYS B O 1
ATOM 1641 N N . ARG B 1 58 ? -11.18 -8.703 -4.422 1 90.19 58 ARG B N 1
ATOM 1642 C CA . ARG B 1 58 ? -10.344 -7.801 -3.631 1 90.19 58 ARG B CA 1
ATOM 1643 C C . ARG B 1 58 ? -9.562 -8.57 -2.57 1 90.19 58 ARG B C 1
ATOM 1645 O O . ARG B 1 58 ? -10.094 -9.5 -1.958 1 90.19 58 ARG B O 1
ATOM 1652 N N . PHE B 1 59 ? -8.391 -8.219 -2.367 1 94.56 59 PHE B N 1
ATOM 1653 C CA . PHE B 1 59 ? -7.512 -8.836 -1.381 1 94.56 59 PHE B CA 1
ATOM 1654 C C . PHE B 1 59 ? -7.41 -7.969 -0.132 1 94.56 59 PHE B C 1
ATOM 1656 O O . PHE B 1 59 ? -7.168 -6.766 -0.224 1 94.56 59 PHE B O 1
ATOM 1663 N N . GLN B 1 60 ? -7.695 -8.586 0.996 1 90.88 60 GLN B N 1
ATOM 1664 C CA . GLN B 1 60 ? -7.527 -7.875 2.258 1 90.88 60 GLN B CA 1
ATOM 1665 C C . GLN B 1 60 ? -6.07 -7.887 2.707 1 90.88 60 GLN B C 1
ATOM 1667 O O . GLN B 1 60 ? -5.574 -8.898 3.209 1 90.88 60 GLN B O 1
ATOM 1672 N N . VAL B 1 61 ? -5.391 -6.855 2.584 1 90.19 61 VAL B N 1
ATOM 1673 C CA . VAL B 1 61 ? -3.98 -6.742 2.932 1 90.19 61 VAL B CA 1
ATOM 1674 C C . VAL B 1 61 ? -3.826 -6.648 4.449 1 90.19 61 VAL B C 1
ATOM 1676 O O . VAL B 1 61 ? -4.535 -5.887 5.105 1 90.19 61 VAL B O 1
ATOM 1679 N N . ASN B 1 62 ? -3.01 -7.555 4.961 1 87.88 62 ASN B N 1
ATOM 1680 C CA . ASN B 1 62 ? -2.623 -7.465 6.363 1 87.88 62 ASN B CA 1
ATOM 1681 C C . ASN B 1 62 ? -1.447 -6.512 6.562 1 87.88 62 ASN B C 1
ATOM 1683 O O . ASN B 1 62 ? -0.363 -6.738 6.023 1 87.88 62 ASN B O 1
ATOM 1687 N N . ARG B 1 63 ? -1.702 -5.48 7.168 1 86.12 63 ARG B N 1
ATOM 1688 C CA . ARG B 1 63 ? -0.656 -4.516 7.488 1 86.12 63 ARG B CA 1
ATOM 1689 C C . ARG B 1 63 ? -0.53 -4.328 9 1 86.12 63 ARG B C 1
ATOM 1691 O O . ARG B 1 63 ? -1.536 -4.238 9.703 1 86.12 63 ARG B O 1
ATOM 1698 N N . SER B 1 64 ? 0.716 -4.262 9.406 1 90.88 64 SER B N 1
ATOM 1699 C CA . SER B 1 64 ? 0.896 -4.062 10.844 1 90.88 64 SER B CA 1
ATOM 1700 C C . SER B 1 64 ? 0.634 -2.613 11.234 1 90.88 64 SER B C 1
ATOM 1702 O O . SER B 1 64 ? 0.974 -1.69 10.492 1 90.88 64 SER B O 1
ATOM 1704 N N . GLN B 1 65 ? 0.003 -2.469 12.32 1 91.5 65 GLN B N 1
ATOM 1705 C CA . GLN B 1 65 ? -0.197 -1.136 12.875 1 91.5 65 GLN B CA 1
ATOM 1706 C C . GLN B 1 65 ? 1.137 -0.445 13.148 1 91.5 65 GLN B C 1
ATOM 1708 O O . GLN B 1 65 ? 1.261 0.769 12.969 1 91.5 65 GLN B O 1
ATOM 1713 N N . GLU B 1 66 ? 2.094 -1.227 13.625 1 92.81 66 GLU B N 1
ATOM 1714 C CA . GLU B 1 66 ? 3.424 -0.706 13.922 1 92.81 66 GLU B CA 1
ATOM 1715 C C . GLU B 1 66 ? 4.035 -0.022 12.703 1 92.81 66 GLU B C 1
ATOM 1717 O O . GLU B 1 66 ? 4.586 1.075 12.812 1 92.81 66 GLU B O 1
ATOM 1722 N N . ASP B 1 67 ? 3.92 -0.635 11.578 1 93.75 67 ASP B N 1
ATOM 1723 C CA . ASP B 1 67 ? 4.43 -0.045 10.344 1 93.75 67 ASP B CA 1
ATOM 1724 C C . ASP B 1 67 ? 3.668 1.23 9.992 1 93.75 67 ASP B C 1
ATOM 1726 O O . ASP B 1 67 ? 4.27 2.227 9.586 1 93.75 67 ASP B O 1
ATOM 1730 N N . ASP B 1 68 ? 2.387 1.184 10.164 1 95.25 68 ASP B N 1
ATOM 1731 C CA . ASP B 1 68 ? 1.576 2.363 9.883 1 95.25 68 ASP B CA 1
ATOM 1732 C C . ASP B 1 68 ? 1.984 3.537 10.773 1 95.25 68 ASP B C 1
ATOM 1734 O O . ASP B 1 68 ? 2.102 4.668 10.297 1 95.25 68 ASP B O 1
ATOM 1738 N N . ILE B 1 69 ? 2.207 3.201 12 1 97.19 69 ILE B N 1
ATOM 1739 C CA . ILE B 1 69 ? 2.631 4.219 12.961 1 97.19 69 ILE B CA 1
ATOM 1740 C C . ILE B 1 69 ? 3.965 4.816 12.516 1 97.19 69 ILE B C 1
ATOM 1742 O O . ILE B 1 69 ? 4.113 6.039 12.461 1 97.19 69 ILE B O 1
ATOM 1746 N N . HIS B 1 70 ? 4.898 4.012 12.188 1 97 70 HIS B N 1
ATOM 1747 C CA . HIS B 1 70 ? 6.211 4.484 11.758 1 97 70 HIS B CA 1
ATOM 1748 C C . HIS B 1 70 ? 6.109 5.324 10.492 1 97 70 HIS B C 1
ATOM 1750 O O . HIS B 1 70 ? 6.77 6.359 10.375 1 97 70 HIS B O 1
ATOM 1756 N N . ASN B 1 71 ? 5.383 4.871 9.562 1 97.31 71 ASN B N 1
ATOM 1757 C CA . ASN B 1 71 ? 5.238 5.578 8.297 1 97.31 71 ASN B CA 1
ATOM 1758 C C . ASN B 1 71 ? 4.625 6.961 8.492 1 97.31 71 ASN B C 1
ATOM 1760 O O . ASN B 1 71 ? 5.137 7.957 7.977 1 97.31 71 ASN B O 1
ATOM 1764 N N . VAL B 1 72 ? 3.557 7.035 9.273 1 98.25 72 VAL B N 1
ATOM 1765 C CA . VAL B 1 72 ? 2.916 8.32 9.531 1 98.25 72 VAL B CA 1
ATOM 1766 C C . VAL B 1 72 ? 3.854 9.211 10.336 1 98.25 72 VAL B C 1
ATOM 1768 O O . VAL B 1 72 ? 3.916 10.422 10.109 1 98.25 72 VAL B O 1
ATOM 1771 N N . GLN B 1 73 ? 4.566 8.594 11.297 1 98.44 73 GLN B N 1
ATOM 1772 C CA . GLN B 1 73 ? 5.543 9.383 12.039 1 98.44 73 GLN B CA 1
ATOM 1773 C C . GLN B 1 73 ? 6.594 9.977 11.109 1 98.44 73 GLN B C 1
ATOM 1775 O O . GLN B 1 73 ? 7.023 11.117 11.289 1 98.44 73 GLN B O 1
ATOM 1780 N N . SER B 1 74 ? 7.059 9.219 10.203 1 98.19 74 SER B N 1
ATOM 1781 C CA . SER B 1 74 ? 8.031 9.703 9.227 1 98.19 74 SER B CA 1
ATOM 1782 C C . SER B 1 74 ? 7.465 10.875 8.422 1 98.19 74 SER B C 1
ATOM 1784 O O . SER B 1 74 ? 8.18 11.844 8.148 1 98.19 74 SER B O 1
ATOM 1786 N N . VAL B 1 75 ? 6.207 10.859 8.047 1 97.88 75 VAL B N 1
ATOM 1787 C CA . VAL B 1 75 ? 5.527 11.961 7.375 1 97.88 75 VAL B CA 1
ATOM 1788 C C . VAL B 1 75 ? 5.559 13.211 8.258 1 97.88 75 VAL B C 1
ATOM 1790 O O . VAL B 1 75 ? 5.965 14.281 7.816 1 97.88 75 VAL B O 1
ATOM 1793 N N . ILE B 1 76 ? 5.176 13 9.461 1 97.69 76 ILE B N 1
ATOM 1794 C CA . ILE B 1 76 ? 5.09 14.102 10.414 1 97.69 76 ILE B CA 1
ATOM 1795 C C . ILE B 1 76 ? 6.477 14.719 10.609 1 97.69 76 ILE B C 1
ATOM 1797 O O . ILE B 1 76 ? 6.625 15.938 10.594 1 97.69 76 ILE B O 1
ATOM 1801 N N . ASP B 1 77 ? 7.477 13.859 10.797 1 97.81 77 ASP B N 1
ATOM 1802 C CA . ASP B 1 77 ? 8.844 14.344 10.992 1 97.81 77 ASP B CA 1
ATOM 1803 C C . ASP B 1 77 ? 9.32 15.125 9.773 1 97.81 77 ASP B C 1
ATOM 1805 O O . ASP B 1 77 ? 9.977 16.172 9.914 1 97.81 77 ASP B O 1
ATOM 1809 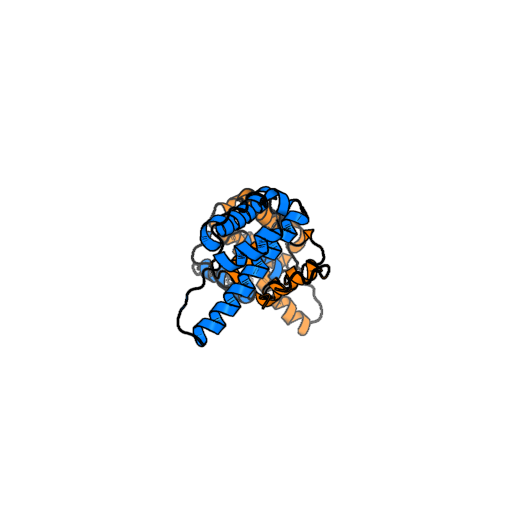N N . SER B 1 78 ? 9.047 14.664 8.633 1 96.19 78 SER B N 1
ATOM 1810 C CA . SER B 1 78 ? 9.445 15.367 7.418 1 96.19 78 SER B CA 1
ATOM 1811 C C . SER B 1 78 ? 8.758 16.719 7.312 1 96.19 78 SER B C 1
ATOM 1813 O O . SER B 1 78 ? 9.398 17.719 6.977 1 96.19 78 SER B O 1
ATOM 1815 N N . LEU B 1 79 ? 7.453 16.766 7.574 1 95.06 79 LEU B N 1
ATOM 1816 C CA . LEU B 1 79 ? 6.734 18.031 7.582 1 95.06 79 LEU B CA 1
ATOM 1817 C C . LEU B 1 79 ? 7.371 19.016 8.562 1 95.06 79 LEU B C 1
ATOM 1819 O O . LEU B 1 79 ? 7.613 20.172 8.211 1 95.06 79 LEU B O 1
ATOM 1823 N N . SER B 1 80 ? 7.617 18.5 9.758 1 95.12 80 SER B N 1
ATOM 1824 C CA . SER B 1 80 ? 8.164 19.312 10.844 1 95.12 80 SER B CA 1
ATOM 1825 C C . SER B 1 80 ? 9.539 19.859 10.492 1 95.12 80 SER B C 1
ATOM 1827 O O . SER B 1 80 ? 9.781 21.062 10.57 1 95.12 80 SER B O 1
ATOM 1829 N N . LEU B 1 81 ? 10.438 19.031 10.016 1 94.88 81 LEU B N 1
ATOM 1830 C CA . LEU B 1 81 ? 11.852 19.359 9.852 1 94.88 81 LEU B CA 1
ATOM 1831 C C . LEU B 1 81 ? 12.109 19.938 8.461 1 94.88 81 LEU B C 1
ATOM 1833 O O . LEU B 1 81 ? 12.789 20.953 8.328 1 94.88 81 LEU B O 1
ATOM 1837 N N . ASP B 1 82 ? 11.547 19.438 7.414 1 91.75 82 ASP B N 1
ATOM 1838 C CA . ASP B 1 82 ? 11.961 19.734 6.047 1 91.75 82 ASP B CA 1
ATOM 1839 C C . ASP B 1 82 ? 11.094 20.828 5.441 1 91.75 82 ASP B C 1
ATOM 1841 O O . ASP B 1 82 ? 11.57 21.625 4.621 1 91.75 82 ASP B O 1
ATOM 1845 N N . TYR B 1 83 ? 9.914 20.938 5.859 1 88.75 83 TYR B N 1
ATOM 1846 C CA . TYR B 1 83 ? 9.031 21.797 5.078 1 88.75 83 TYR B CA 1
ATOM 1847 C C . TYR B 1 83 ? 8.531 22.969 5.918 1 88.75 83 TYR B C 1
ATOM 1849 O O . TYR B 1 83 ? 8.547 24.109 5.465 1 88.75 83 TYR B O 1
ATOM 1857 N N . LEU B 1 84 ? 8.047 22.641 7.113 1 88.25 84 LEU B N 1
ATOM 1858 C CA . LEU B 1 84 ? 7.434 23.688 7.918 1 88.25 84 LEU B CA 1
ATOM 1859 C C . LEU B 1 84 ? 8.453 24.312 8.859 1 88.25 84 LEU B C 1
ATOM 1861 O O . LEU B 1 84 ? 8.297 25.469 9.273 1 88.25 84 LEU B O 1
ATOM 1865 N N . GLN B 1 85 ? 9.461 23.484 9.227 1 88.69 85 GLN B N 1
ATOM 1866 C CA . GLN B 1 85 ? 10.484 23.922 10.164 1 88.69 85 GLN B CA 1
ATOM 1867 C C . GLN B 1 85 ? 9.875 24.391 11.484 1 88.69 85 GLN B C 1
ATOM 1869 O O . GLN B 1 85 ? 10.297 25.406 12.047 1 88.69 85 GLN B O 1
ATOM 1874 N N . ILE B 1 86 ? 8.844 23.859 11.859 1 87.12 86 ILE B N 1
ATOM 1875 C CA . ILE B 1 86 ? 8.211 24.047 13.156 1 87.12 86 ILE B CA 1
ATOM 1876 C C . ILE B 1 86 ? 8.07 22.688 13.859 1 87.12 86 ILE B C 1
ATOM 1878 O O . ILE B 1 86 ? 8.016 21.641 13.203 1 87.12 86 ILE B O 1
ATOM 1882 N N . SER B 1 87 ? 8 22.781 15.172 1 91.31 87 SER B N 1
ATOM 1883 C CA . SER B 1 87 ? 7.84 21.562 15.945 1 91.31 87 SER B CA 1
ATOM 1884 C C . SER B 1 87 ? 6.398 21.062 15.906 1 91.31 87 SER B C 1
ATOM 1886 O O . SER B 1 87 ? 5.469 21.844 16.141 1 91.31 87 SER B O 1
ATOM 1888 N N . LEU B 1 88 ? 6.133 19.859 15.547 1 94.38 88 LEU B N 1
ATOM 1889 C CA . LEU B 1 88 ? 4.824 19.219 15.531 1 94.38 88 LEU B CA 1
ATOM 1890 C C . LEU B 1 88 ? 4.75 18.125 16.594 1 94.38 88 LEU B C 1
ATOM 1892 O O . LEU B 1 88 ? 4.129 17.078 16.391 1 94.38 88 LEU B O 1
ATOM 1896 N N . SER B 1 89 ? 5.402 18.266 17.719 1 95.56 89 SER B N 1
ATOM 1897 C CA . SER B 1 89 ? 5.582 17.234 18.75 1 95.56 89 SER B CA 1
ATOM 1898 C C . SER B 1 89 ? 4.242 16.812 19.328 1 95.56 89 SER B C 1
ATOM 1900 O O . SER B 1 89 ? 4.152 15.75 19.969 1 95.56 89 SER B O 1
ATOM 1902 N N . HIS B 1 90 ? 3.215 17.641 19.156 1 92.88 90 HIS B N 1
ATOM 1903 C CA . HIS B 1 90 ? 1.896 17.312 19.703 1 92.88 90 HIS B CA 1
ATOM 1904 C C . HIS B 1 90 ? 1.146 16.359 18.766 1 92.88 90 HIS B C 1
ATOM 1906 O O . HIS B 1 90 ? 0.077 15.859 19.125 1 92.88 90 HIS B O 1
ATOM 1912 N N . ILE B 1 91 ? 1.554 16.109 17.594 1 96.56 91 ILE B N 1
ATOM 1913 C CA . ILE B 1 91 ? 0.992 15.156 16.656 1 96.56 91 ILE B CA 1
ATOM 1914 C C . ILE B 1 91 ? 1.946 13.984 16.469 1 96.56 91 ILE B C 1
ATOM 1916 O O . ILE B 1 91 ? 3.088 14.156 16.047 1 96.56 91 ILE B O 1
ATOM 1920 N N . THR B 1 92 ? 1.492 12.758 16.797 1 98.19 92 THR B N 1
ATOM 1921 C CA . THR B 1 92 ? 2.332 11.578 16.656 1 98.19 92 THR B CA 1
ATOM 1922 C C . THR B 1 92 ? 1.686 10.57 15.711 1 98.19 92 THR B C 1
ATOM 1924 O O . THR B 1 92 ? 0.458 10.5 15.609 1 98.19 92 THR B O 1
ATOM 1927 N N . GLY B 1 93 ? 2.566 9.797 15.062 1 98.38 93 GLY B N 1
ATOM 1928 C CA . GLY B 1 93 ? 2.045 8.719 14.234 1 98.38 93 GLY B CA 1
ATOM 1929 C C . GLY B 1 93 ? 1.139 7.77 15 1 98.38 93 GLY B C 1
ATOM 1930 O O . GLY B 1 93 ? 0.131 7.301 14.461 1 98.38 93 GLY B O 1
ATOM 1931 N N . GLU B 1 94 ? 1.481 7.531 16.266 1 98.06 94 GLU B N 1
ATOM 1932 C CA . GLU B 1 94 ? 0.698 6.633 17.109 1 98.06 94 GLU B CA 1
ATOM 1933 C C . GLU B 1 94 ? -0.714 7.168 17.328 1 98.06 94 GLU B C 1
ATOM 1935 O O . GLU B 1 94 ? -1.694 6.445 17.141 1 98.06 94 GLU B O 1
ATOM 1940 N N . ASN B 1 95 ? -0.854 8.352 17.672 1 97.75 95 ASN B N 1
ATOM 1941 C CA . ASN B 1 95 ? -2.16 8.945 17.922 1 97.75 95 ASN B CA 1
ATOM 1942 C C . ASN B 1 95 ? -3.023 8.969 16.656 1 97.75 95 ASN B C 1
ATOM 1944 O O . ASN B 1 95 ? -4.223 8.688 16.719 1 97.75 95 ASN B O 1
ATOM 1948 N N . VAL B 1 96 ? -2.416 9.273 15.586 1 98.06 96 VAL B N 1
ATOM 1949 C CA . VAL B 1 96 ? -3.148 9.336 14.328 1 98.06 96 VAL B CA 1
ATOM 1950 C C . VAL B 1 96 ? -3.678 7.949 13.969 1 98.06 96 VAL B C 1
ATOM 1952 O O . VAL B 1 96 ? -4.863 7.789 13.672 1 98.06 96 VAL B O 1
ATOM 1955 N N . ILE B 1 97 ? -2.854 6.918 14.047 1 97.94 97 ILE B N 1
ATOM 1956 C CA . ILE B 1 97 ? -3.211 5.566 13.633 1 97.94 97 ILE B CA 1
ATOM 1957 C C . ILE B 1 97 ? -4.207 4.969 14.625 1 97.94 97 ILE B C 1
ATOM 1959 O O . ILE B 1 97 ? -5.066 4.168 14.242 1 97.94 97 ILE B O 1
ATOM 1963 N N . ARG B 1 98 ? -4.137 5.402 15.82 1 96.88 98 ARG B N 1
ATOM 1964 C CA . ARG B 1 98 ? -5.086 4.93 16.828 1 96.88 98 ARG B CA 1
ATOM 1965 C C . ARG B 1 98 ? -6.43 5.637 16.688 1 96.88 98 ARG B C 1
ATOM 1967 O O . ARG B 1 98 ? -7.391 5.301 17.375 1 96.88 98 ARG B O 1
ATOM 1974 N N . GLY B 1 99 ? -6.5 6.641 15.883 1 96.38 99 GLY B N 1
ATOM 1975 C CA . GLY B 1 99 ? -7.773 7.262 15.562 1 96.38 99 GLY B CA 1
ATOM 1976 C C . GLY B 1 99 ? -8.086 8.461 16.438 1 96.38 99 GLY B C 1
ATOM 1977 O O . GLY B 1 99 ? -9.25 8.82 16.609 1 96.38 99 GLY B O 1
ATOM 1978 N N . ASP B 1 100 ? -7.098 9.016 17.047 1 96.56 100 ASP B N 1
ATOM 1979 C CA . ASP B 1 100 ? -7.301 10.242 17.812 1 96.56 100 ASP B CA 1
ATOM 1980 C C . ASP B 1 100 ? -7.781 11.375 16.906 1 96.56 100 ASP B C 1
ATOM 1982 O O . ASP B 1 100 ? -7.023 11.867 16.062 1 96.56 100 ASP B O 1
ATOM 1986 N N . LYS B 1 101 ? -8.945 11.852 17.141 1 94.38 101 LYS B N 1
ATOM 1987 C CA . LYS B 1 101 ? -9.602 12.797 16.234 1 94.38 101 LYS B CA 1
ATOM 1988 C C . LYS B 1 101 ? -8.844 14.117 16.188 1 94.38 101 LYS B C 1
ATOM 1990 O O . LYS B 1 101 ? -8.68 14.703 15.109 1 94.38 101 LYS B O 1
ATOM 1995 N N . ASP B 1 102 ? -8.445 14.57 17.297 1 93.56 102 ASP B N 1
ATOM 1996 C CA . ASP B 1 102 ? -7.73 15.844 17.344 1 93.56 102 ASP B CA 1
ATOM 1997 C C . ASP B 1 102 ? -6.426 15.781 16.547 1 93.56 102 ASP B C 1
ATOM 1999 O O . ASP B 1 102 ? -6.09 16.703 15.82 1 93.56 102 ASP B O 1
ATOM 2003 N N . SER B 1 103 ? -5.703 14.727 16.734 1 95.56 103 SER B N 1
ATOM 2004 C CA . SER B 1 103 ? -4.461 14.547 15.992 1 95.56 103 SER B CA 1
ATOM 2005 C C . SER B 1 103 ? -4.723 14.469 14.492 1 95.56 103 SER B C 1
ATOM 2007 O O . SER B 1 103 ? -4.004 15.086 13.703 1 95.56 103 SER B O 1
ATOM 2009 N N . ILE B 1 104 ? -5.75 13.781 14.109 1 96.69 104 ILE B N 1
ATOM 2010 C CA . ILE B 1 104 ? -6.109 13.625 12.703 1 96.69 104 ILE B CA 1
ATOM 2011 C C . ILE B 1 104 ? -6.5 14.984 12.117 1 96.69 104 ILE B C 1
ATOM 2013 O O . ILE B 1 104 ? -6.012 15.367 11.055 1 96.69 104 ILE B O 1
ATOM 2017 N N . LYS B 1 105 ? -7.301 15.68 12.859 1 93.19 105 LYS B N 1
ATOM 2018 C CA . LYS B 1 105 ? -7.719 17.016 12.438 1 93.19 105 LYS B CA 1
ATOM 2019 C C . LYS B 1 105 ? -6.516 17.922 12.227 1 93.19 105 LYS B C 1
ATOM 2021 O O . LYS B 1 105 ? -6.426 18.625 11.219 1 93.19 105 LYS B O 1
ATOM 2026 N N . ASN B 1 106 ? -5.676 17.906 13.172 1 94.12 106 ASN B N 1
ATOM 2027 C CA . ASN B 1 106 ? -4.504 18.766 13.102 1 94.12 106 ASN B CA 1
ATOM 2028 C C . ASN B 1 106 ? -3.639 18.438 11.883 1 94.12 106 ASN B C 1
ATOM 2030 O O . ASN B 1 106 ? -3.156 19.344 11.203 1 94.12 106 ASN B O 1
ATOM 2034 N N . LEU B 1 107 ? -3.479 17.156 11.633 1 96.06 107 LEU B N 1
ATOM 2035 C CA . LEU B 1 107 ? -2.67 16.75 10.492 1 96.06 107 LEU B CA 1
ATOM 2036 C C . LEU B 1 107 ? -3.352 17.141 9.18 1 96.06 107 LEU B C 1
ATOM 2038 O O . LEU B 1 107 ? -2.701 17.641 8.258 1 96.06 107 LEU B O 1
ATOM 2042 N N . LEU B 1 108 ? -4.652 17.016 9.109 1 95.31 108 LEU B N 1
ATOM 2043 C CA . LEU B 1 108 ? -5.414 17.422 7.934 1 95.31 108 LEU B CA 1
ATOM 2044 C C . LEU B 1 108 ? -5.309 18.922 7.707 1 95.31 108 LEU B C 1
ATOM 2046 O O . LEU B 1 108 ? -5.176 19.375 6.566 1 95.31 108 LEU B O 1
ATOM 2050 N N . GLU B 1 109 ? -5.316 19.562 8.719 1 92 109 GLU B N 1
ATOM 2051 C CA . GLU B 1 109 ? -5.191 21.016 8.633 1 92 109 GLU B CA 1
ATOM 2052 C C . GLU B 1 109 ? -3.85 21.422 8.031 1 92 109 GLU B C 1
ATOM 2054 O O . GLU B 1 109 ? -3.779 22.344 7.211 1 92 109 GLU B O 1
ATOM 2059 N N . ILE B 1 110 ? -2.863 20.797 8.508 1 93.06 110 ILE B N 1
ATOM 2060 C CA . ILE B 1 110 ? -1.523 21.078 8.008 1 93.06 110 ILE B CA 1
ATOM 2061 C C . ILE B 1 110 ? -1.469 20.828 6.5 1 93.06 110 ILE B C 1
ATOM 2063 O O . ILE B 1 110 ? -0.985 21.672 5.738 1 93.06 110 ILE B O 1
ATOM 2067 N N . PHE B 1 111 ? -1.972 19.734 6.023 1 95.12 111 PHE B N 1
ATOM 2068 C CA . PHE B 1 111 ? -1.941 19.406 4.602 1 95.12 111 PHE B CA 1
ATOM 2069 C C . PHE B 1 111 ? -2.799 20.391 3.807 1 95.12 111 PHE B C 1
ATOM 2071 O O . PHE B 1 111 ? -2.432 20.781 2.699 1 95.12 111 PHE B O 1
ATOM 2078 N N . ASP B 1 112 ? -3.941 20.734 4.387 1 92.19 112 ASP B N 1
ATOM 2079 C CA . ASP B 1 112 ? -4.812 21.703 3.73 1 92.19 112 ASP B CA 1
ATOM 2080 C C . ASP B 1 112 ? -4.094 23.047 3.531 1 92.19 112 ASP B C 1
ATOM 2082 O O . ASP B 1 112 ? -4.16 23.625 2.451 1 92.19 112 ASP B O 1
ATOM 2086 N N . GLY B 1 113 ? -3.488 23.469 4.598 1 89.25 113 GLY B N 1
ATOM 2087 C CA . GLY B 1 113 ? -2.715 24.703 4.527 1 89.25 113 GLY B CA 1
ATOM 2088 C C . GLY B 1 113 ? -1.57 24.625 3.535 1 89.25 113 GLY B C 1
ATOM 2089 O O . GLY B 1 113 ? -1.317 25.578 2.799 1 89.25 113 GLY B O 1
ATOM 2090 N N . LEU B 1 114 ? -0.869 23.594 3.545 1 92 114 LEU B N 1
ATOM 2091 C CA . LEU B 1 114 ? 0.243 23.406 2.621 1 92 114 LEU B CA 1
ATOM 2092 C C . LEU B 1 114 ? -0.238 23.438 1.175 1 92 114 LEU B C 1
ATOM 2094 O O . LEU B 1 114 ? 0.399 24.062 0.321 1 92 114 LEU B O 1
ATOM 2098 N N . LEU B 1 115 ? -1.288 22.766 0.871 1 91.75 115 LEU B N 1
ATOM 2099 C CA . LEU B 1 115 ? -1.839 22.75 -0.48 1 91.75 115 LEU B CA 1
ATOM 2100 C C . LEU B 1 115 ? -2.189 24.156 -0.937 1 91.75 115 LEU B C 1
ATOM 2102 O O . LEU B 1 115 ? -1.864 24.547 -2.059 1 91.75 115 LEU B O 1
ATOM 2106 N N . GLU B 1 116 ? -2.869 24.859 -0.111 1 86.88 116 GLU B N 1
ATOM 2107 C CA . GLU B 1 116 ? -3.236 26.234 -0.421 1 86.88 116 GLU B CA 1
ATOM 2108 C C . GLU B 1 116 ? -1.999 27.094 -0.705 1 86.88 116 GLU B C 1
ATOM 2110 O O . GLU B 1 116 ? -1.981 27.875 -1.658 1 86.88 116 GLU B O 1
ATOM 2115 N N . TYR B 1 117 ? -1.085 26.906 0.116 1 83.81 117 TYR B N 1
ATOM 2116 C CA . TYR B 1 117 ? 0.154 27.656 -0.05 1 83.81 117 TYR B CA 1
ATOM 2117 C C . TYR B 1 117 ? 0.789 27.359 -1.405 1 83.81 117 TYR B C 1
ATOM 2119 O O . TYR B 1 117 ? 1.187 28.281 -2.121 1 83.81 117 TYR B O 1
ATOM 2127 N N . LEU B 1 118 ? 0.93 26.188 -1.676 1 87.31 118 LEU B N 1
ATOM 2128 C CA . LEU B 1 118 ? 1.604 25.781 -2.904 1 87.31 118 LEU B CA 1
ATOM 2129 C C . LEU B 1 118 ? 0.806 26.219 -4.129 1 87.31 118 LEU B C 1
ATOM 2131 O O . LEU B 1 118 ? 1.385 26.578 -5.16 1 87.31 118 LEU B O 1
ATOM 2135 N N . LYS B 1 11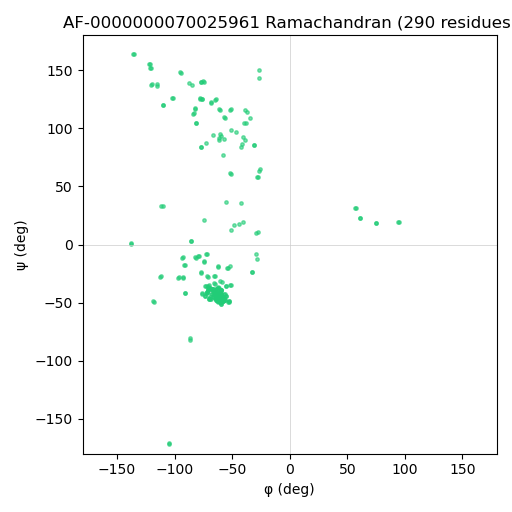9 ? -0.465 26.234 -4.09 1 86.88 119 LYS B N 1
ATOM 2136 C CA . LYS B 1 119 ? -1.312 26.719 -5.184 1 86.88 119 LYS B CA 1
ATOM 2137 C C . LYS B 1 119 ? -1.126 28.203 -5.414 1 86.88 119 LYS B C 1
ATOM 2139 O O . LYS B 1 119 ? -1.098 28.672 -6.559 1 86.88 119 LYS B O 1
ATOM 2144 N N . GLU B 1 120 ? -1.116 28.922 -4.359 1 82.12 120 GLU B N 1
ATOM 2145 C CA . GLU B 1 120 ? -0.924 30.375 -4.434 1 82.12 120 GLU B CA 1
ATOM 2146 C C . GLU B 1 120 ? 0.444 30.719 -5.016 1 82.12 120 GLU B C 1
ATOM 2148 O O . GLU B 1 120 ? 0.573 31.656 -5.793 1 82.12 120 GLU B O 1
ATOM 2153 N N . GLU B 1 121 ? 1.469 30.016 -4.562 1 79.5 121 GLU B N 1
ATOM 2154 C CA . GLU B 1 121 ? 2.822 30.25 -5.059 1 79.5 121 GLU B CA 1
ATOM 2155 C C . GLU B 1 121 ? 2.914 29.984 -6.555 1 79.5 121 GLU B C 1
ATOM 2157 O O . GLU B 1 121 ? 3.689 30.625 -7.262 1 79.5 121 GLU B O 1
ATOM 2162 N N . MET B 1 122 ? 2.227 29 -7.031 1 76.06 122 MET B N 1
ATOM 2163 C CA . MET B 1 122 ? 2.225 28.688 -8.453 1 76.06 122 MET B CA 1
ATOM 2164 C C . MET B 1 122 ? 1.543 29.797 -9.258 1 76.06 122 MET B C 1
ATOM 2166 O O . MET B 1 122 ? 1.932 30.062 -10.391 1 76.06 122 MET B O 1
ATOM 2170 N N . ILE B 1 123 ? 0.492 30.328 -8.703 1 74.19 123 ILE B N 1
ATOM 2171 C CA . ILE B 1 123 ? -0.204 31.422 -9.359 1 74.19 123 ILE B CA 1
ATOM 2172 C C . ILE B 1 123 ? 0.659 32.688 -9.312 1 74.19 123 ILE B C 1
ATOM 2174 O O . ILE B 1 123 ? 0.76 33.406 -10.305 1 74.19 123 ILE B O 1
ATOM 2178 N N . GLU B 1 124 ? 1.261 33.062 -8.141 1 72.38 124 GLU B N 1
ATOM 2179 C CA . GLU B 1 124 ? 2.086 34.281 -7.984 1 72.38 124 GLU B CA 1
ATOM 2180 C C . GLU B 1 124 ? 3.334 34.188 -8.859 1 72.38 124 GLU B C 1
ATOM 2182 O O . GLU B 1 124 ? 3.811 35.219 -9.359 1 72.38 124 GLU B O 1
ATOM 2187 N N . GLU B 1 125 ? 3.996 33.062 -8.797 1 67 125 GLU B N 1
ATOM 2188 C CA . GLU B 1 125 ? 5.168 32.938 -9.656 1 67 125 GLU B CA 1
ATOM 2189 C C . GLU B 1 125 ? 4.824 33.281 -11.102 1 67 125 GLU B C 1
ATOM 2191 O O . GLU B 1 125 ? 5.664 33.844 -11.828 1 67 125 GLU B O 1
ATOM 2196 N N . SER B 1 126 ? 3.682 32.969 -11.539 1 63.62 126 SER B N 1
ATOM 2197 C CA . SER B 1 126 ? 3.322 33.375 -12.898 1 63.62 126 SER B CA 1
ATOM 2198 C C . SER B 1 126 ? 3.145 34.875 -12.992 1 63.62 126 SER B C 1
ATOM 2200 O O . SER B 1 126 ? 3.322 35.469 -14.062 1 63.62 126 SER B O 1
ATOM 2202 N N . GLN B 1 127 ? 2.564 35.5 -11.93 1 60.34 127 GLN B N 1
ATOM 2203 C CA . GLN B 1 127 ? 2.336 36.938 -12.023 1 60.34 127 GLN B CA 1
ATOM 2204 C C . GLN B 1 127 ? 3.564 37.719 -11.57 1 60.34 127 GLN B C 1
ATOM 2206 O O . GLN B 1 127 ? 3.926 38.719 -12.18 1 60.34 127 GLN B O 1
ATOM 2211 N N . ASN B 1 128 ? 3.797 37.906 -10.227 1 58.75 128 ASN B N 1
ATOM 2212 C CA . ASN B 1 128 ? 4.855 38.781 -9.703 1 58.75 128 ASN B CA 1
ATOM 2213 C C . ASN B 1 128 ? 6.176 38.031 -9.578 1 58.75 128 ASN B C 1
ATOM 2215 O O . ASN B 1 128 ? 6.191 36.812 -9.492 1 58.75 128 ASN B O 1
ATOM 2219 N N . GLY B 1 129 ? 7.352 38.625 -9.93 1 52.38 129 GLY B N 1
ATOM 2220 C CA . GLY B 1 129 ? 8.711 38.188 -9.633 1 52.38 129 GLY B CA 1
ATOM 2221 C C . GLY B 1 129 ? 8.805 37.344 -8.367 1 52.38 129 GLY B C 1
ATOM 2222 O O . GLY B 1 129 ? 7.883 37.344 -7.551 1 52.38 129 GLY B O 1
ATOM 2223 N N . GLY B 1 130 ? 9.711 36.375 -8.156 1 49.78 130 GLY B N 1
ATOM 2224 C CA . GLY B 1 130 ? 10.094 35.281 -7.309 1 49.78 130 GLY B CA 1
ATOM 2225 C C . GLY B 1 130 ? 9.977 35.562 -5.824 1 49.78 130 GLY B C 1
ATOM 2226 O O . GLY B 1 130 ? 10.938 35.406 -5.074 1 49.78 130 GLY B O 1
ATOM 2227 N N . SER B 1 131 ? 9.203 36.625 -5.406 1 48.38 131 SER B N 1
ATOM 2228 C CA . SER B 1 131 ? 9.438 36.719 -3.971 1 48.38 131 SER B CA 1
ATOM 2229 C C . SER B 1 131 ? 9.023 35.469 -3.236 1 48.38 131 SER B C 1
ATOM 2231 O O . SER B 1 131 ? 7.91 34.969 -3.41 1 48.38 131 SER B O 1
ATOM 2233 N N . HIS B 1 132 ? 9.945 34.531 -2.98 1 49.25 132 HIS B N 1
ATOM 2234 C CA . HIS B 1 132 ? 9.891 33.25 -2.291 1 49.25 132 HIS B CA 1
ATOM 2235 C C . HIS B 1 132 ? 9.234 33.406 -0.923 1 49.25 132 HIS B C 1
ATOM 2237 O O . HIS B 1 132 ? 9.836 33.938 0.008 1 49.25 132 HIS B O 1
ATOM 2243 N N . HIS B 1 133 ? 7.945 33.844 -0.763 1 49.81 133 HIS B N 1
ATOM 2244 C CA . HIS B 1 133 ? 7.379 33.812 0.58 1 49.81 133 HIS B CA 1
ATOM 2245 C C . HIS B 1 133 ? 7.438 32.406 1.152 1 49.81 133 HIS B C 1
ATOM 2247 O O . HIS B 1 133 ? 7.203 31.422 0.435 1 49.81 133 HIS B O 1
ATOM 2253 N N . SER B 1 134 ? 8.281 32.125 2.156 1 49.69 134 SER B N 1
ATOM 2254 C CA . SER B 1 134 ? 8.469 30.891 2.881 1 49.69 134 SER B CA 1
ATOM 2255 C C . SER B 1 134 ? 7.148 30.344 3.408 1 49.69 134 SER B C 1
ATOM 2257 O O . SER B 1 134 ? 6.32 31.094 3.92 1 49.69 134 SER B O 1
ATOM 2259 N N . PRO B 1 135 ? 6.617 29.156 3 1 54.78 135 PRO B N 1
ATOM 2260 C CA . PRO B 1 135 ? 5.445 28.484 3.576 1 54.78 135 PRO B CA 1
ATOM 2261 C C . PRO B 1 135 ? 5.309 28.734 5.078 1 54.78 135 PRO B C 1
ATOM 2263 O O . PRO B 1 135 ? 4.215 28.578 5.633 1 54.78 135 PRO B O 1
ATOM 2266 N N . PHE B 1 136 ? 6.496 29.062 5.73 1 52.94 136 PHE B N 1
ATOM 2267 C CA . PHE B 1 136 ? 6.582 29.141 7.184 1 52.94 136 PHE B CA 1
ATOM 2268 C C . PHE B 1 136 ? 5.648 30.219 7.727 1 52.94 136 PHE B C 1
ATOM 2270 O O . PHE B 1 136 ? 5.027 30.031 8.773 1 52.94 136 PHE B O 1
ATOM 2277 N N . LEU B 1 137 ? 5.719 31.266 7.137 1 48.31 137 LEU B N 1
ATOM 2278 C CA . LEU B 1 137 ? 4.984 32.375 7.738 1 48.31 137 LEU B CA 1
ATOM 2279 C C . LEU B 1 137 ? 3.49 32.094 7.77 1 48.31 137 LEU B C 1
ATOM 2281 O O . LEU B 1 137 ? 2.812 32.406 8.75 1 48.31 137 LEU B O 1
ATOM 2285 N N . PHE B 1 138 ? 3.018 31.578 6.68 1 48.06 138 PHE B N 1
ATOM 2286 C CA . PHE B 1 138 ? 1.578 31.359 6.648 1 48.06 138 PHE B CA 1
ATOM 2287 C C . PHE B 1 138 ? 1.188 30.203 7.574 1 48.06 138 PHE B C 1
ATOM 2289 O O . PHE B 1 138 ? 0.172 30.281 8.266 1 48.06 138 PHE B O 1
ATOM 2296 N N . PHE B 1 139 ? 2.008 29.125 7.613 1 53.44 139 PHE B N 1
ATOM 2297 C CA . PHE B 1 139 ? 1.65 27.984 8.445 1 53.44 139 PHE B CA 1
ATOM 2298 C C . PHE B 1 139 ? 1.775 28.328 9.922 1 53.44 139 PHE B C 1
ATOM 2300 O O . PHE B 1 139 ? 1.003 27.844 10.75 1 53.44 139 PHE B O 1
ATOM 2307 N N . SER B 1 140 ? 2.814 29.109 10.258 1 47.28 140 SER B N 1
ATOM 2308 C CA . SER B 1 140 ? 2.996 29.453 11.664 1 47.28 140 SER B CA 1
ATOM 2309 C C . SER B 1 140 ? 1.789 30.219 12.203 1 47.28 140 SER B C 1
ATOM 2311 O O . SER B 1 140 ? 1.335 29.953 13.32 1 47.28 140 SER B O 1
ATOM 2313 N N . VAL B 1 141 ? 1.376 31.188 11.5 1 46.88 141 VAL B N 1
ATOM 2314 C CA . VAL B 1 141 ? 0.351 32.062 12.055 1 46.88 141 VAL B CA 1
ATOM 2315 C C . VAL B 1 141 ? -0.974 31.312 12.156 1 46.88 141 VAL B C 1
ATOM 2317 O O . VAL B 1 141 ? -1.708 31.453 13.133 1 46.88 141 VAL B O 1
ATOM 2320 N N . PHE B 1 142 ? -1.29 30.656 11.164 1 46.47 142 PHE B N 1
ATOM 2321 C CA . PHE B 1 142 ? -2.586 29.984 11.195 1 46.47 142 PHE B CA 1
ATOM 2322 C C . PHE B 1 142 ? -2.551 28.781 12.109 1 46.47 142 PHE B C 1
ATOM 2324 O O . PHE B 1 142 ? -3.49 28.531 12.875 1 46.47 142 PHE B O 1
ATOM 2331 N N . PHE B 1 143 ? -1.567 27.984 12.062 1 50.53 143 PHE B N 1
ATOM 2332 C CA . PHE B 1 143 ? -1.51 26.781 12.891 1 50.53 143 PHE B CA 1
ATOM 2333 C C . PHE B 1 143 ? -1.238 27.141 14.344 1 50.53 143 PHE B C 1
ATOM 2335 O O . PHE B 1 143 ? -1.729 26.469 15.258 1 50.53 143 PHE B O 1
ATOM 2342 N N . CYS B 1 144 ? -0.314 28.109 14.68 1 45.97 144 CYS B N 1
ATOM 2343 C CA . CYS B 1 144 ? -0.032 28.438 16.078 1 45.97 144 CYS B CA 1
ATOM 2344 C C . CYS B 1 144 ? -1.295 28.906 16.781 1 45.97 144 CYS B C 1
ATOM 2346 O O . CYS B 1 144 ? -1.435 28.719 18 1 45.97 144 CYS B O 1
ATOM 2348 N N . TYR B 1 145 ? -2.078 29.5 16.062 1 43.22 145 TYR B N 1
ATOM 2349 C CA . TYR B 1 145 ? -3.213 30.016 16.812 1 43.22 145 TYR B CA 1
ATOM 2350 C C . TYR B 1 145 ? -4.203 28.906 17.141 1 43.22 145 TYR B C 1
ATOM 2352 O O . TYR B 1 145 ? -4.992 29.031 18.078 1 43.22 145 TYR B O 1
ATOM 2360 N N . ASN B 1 146 ? -4.098 28.031 16.375 1 45.22 146 ASN B N 1
ATOM 2361 C CA . ASN B 1 146 ? -5.09 27.016 16.688 1 45.22 146 ASN B CA 1
ATOM 2362 C C . ASN B 1 146 ? -4.516 25.938 17.609 1 45.22 146 ASN B C 1
ATOM 2364 O O . ASN B 1 146 ? -5.25 25.078 18.078 1 45.22 146 ASN B O 1
ATOM 2368 N N . PHE B 1 147 ? -3.314 25.875 17.812 1 42.12 147 PHE B N 1
ATOM 2369 C CA . PHE B 1 147 ? -2.75 24.984 18.828 1 42.12 147 PHE B CA 1
ATOM 2370 C C . PHE B 1 147 ? -2.104 25.797 19.953 1 42.12 147 PHE B C 1
ATOM 2372 O O . PHE B 1 147 ? -1.453 26.812 19.688 1 42.12 147 PHE B O 1
#

Radius of gyration: 26.41 Å; Cα contacts (8 Å, |Δi|>4): 284; chains: 2; bounding box: 38×107×58 Å

Solvent-accessible surface area (backbone atoms only — not comparable to full-atom values): 17101 Å² total; per-residue (Å²): 135,81,82,75,74,75,76,71,70,64,81,63,70,62,60,77,68,54,59,44,55,54,52,25,49,52,30,46,76,58,75,39,82,65,76,50,80,48,75,67,57,57,35,48,68,52,52,50,51,48,51,24,56,71,72,70,41,89,74,85,77,60,71,57,63,68,38,40,21,51,44,36,31,50,51,50,50,43,44,20,65,73,63,51,64,45,88,51,84,87,53,48,20,59,45,32,68,72,43,38,61,66,40,43,50,52,54,51,48,51,54,52,50,50,45,52,48,56,52,51,50,58,54,38,57,72,68,48,79,77,74,76,74,60,67,38,64,61,48,49,58,58,51,49,70,73,95,136,82,80,80,72,72,76,65,72,65,82,62,70,62,61,77,68,54,58,45,56,54,53,26,49,54,30,45,75,58,75,38,83,64,76,47,82,47,76,66,56,56,34,48,69,51,53,50,51,48,50,22,57,69,72,71,42,89,76,86,77,59,71,56,64,69,37,40,20,50,44,36,32,50,51,49,50,43,43,21,64,74,64,49,64,45,88,53,84,87,52,48,21,57,44,31,67,73,43,37,61,69,40,42,50,52,52,49,48,51,53,53,51,49,45,51,48,55,53,50,50,59,55,40,56,72,68,49,80,78,75,77,75,61,66,37,63,61,49,47,57,60,50,50,71,74,96

Secondary structure (DSSP, 8-state):
----------S---S---HHHHHHHHHHHTTPPP--SSGGG--HHHHHHHHHHHHT--------HHHHHHHHHHHHHHIIIIII-S--TT--HHHHHTT-HHHHHHHHHHHHHHHHHHHHHHHHHHHS------HHHHHHHHHHHH-/----------S---S---HHHHHHHHHHHTTPPP--SSGGG--HHHHHHHHHHHHT--------HHHHHHHHHHHHHHIIIIII-S--TT--HHHHHTT-HHHHHHHHHHHHHHHHHHHHHHHHHHHS------HHHHHHHHHHHH-

Sequence (294 aa):
MTPAVTGRTPLTFLFSADWIDVANNLLRQCHTNPRVRKMTDCDADVFIALYENILGKRFQVNRSQEDDIHNVQSVIDSLSLDYLQISLSHITGENVIRGDKDSIKNLLEIFDGLLEYLKEEMIEESQNGGSHHSPFLFFSVFFCYNFMTPAVTGRTPLTFLFSADWIDVANNLLRQCHTNPRVRKMTDCDADVFIALYENILGKRFQVNRSQEDDIHNVQSVIDSLSLDYLQISLSHITGENVIRGDKDSIKNLLEIFDGLLEYLKEEMIEESQNGGSHHSPFLFFSVFFCYNF

pLDDT: mean 79.85, std 22.48, range [25.95, 98.44]